Protein AF-A0A9P7RMG6-F1 (afdb_monomer_lite)

Structure (mmCIF, N/CA/C/O backbone):
data_AF-A0A9P7RMG6-F1
#
_entry.id   AF-A0A9P7RMG6-F1
#
loop_
_atom_site.group_PDB
_atom_site.id
_atom_site.type_symbol
_atom_site.label_atom_id
_atom_site.label_alt_id
_atom_site.label_comp_id
_atom_site.label_asym_id
_atom_site.label_entity_id
_atom_site.label_seq_id
_atom_site.pdbx_PDB_ins_code
_atom_site.Cartn_x
_atom_site.Cartn_y
_atom_site.Cartn_z
_atom_site.occupancy
_atom_site.B_iso_or_equiv
_atom_site.auth_seq_id
_atom_site.auth_comp_id
_atom_site.auth_asym_id
_atom_site.auth_atom_id
_atom_site.pdbx_PDB_model_num
ATOM 1 N N . MET A 1 1 ? -16.225 4.303 -8.949 1.00 44.25 1 MET A N 1
ATOM 2 C CA . MET A 1 1 ? -15.915 4.286 -7.503 1.00 44.25 1 MET A CA 1
ATOM 3 C C . MET A 1 1 ? -15.140 5.556 -7.147 1.00 44.25 1 MET A C 1
ATOM 5 O O . MET A 1 1 ? -14.118 5.802 -7.770 1.00 44.25 1 MET A O 1
ATOM 9 N N . LYS A 1 2 ? -15.652 6.438 -6.272 1.00 50.44 2 LYS A N 1
ATOM 10 C CA . LYS A 1 2 ? -15.012 7.736 -5.944 1.00 50.44 2 LYS A CA 1
ATOM 11 C C . LYS A 1 2 ? -14.317 7.663 -4.578 1.00 50.44 2 LYS A C 1
ATOM 13 O O . LYS A 1 2 ? -14.870 8.121 -3.584 1.00 50.44 2 LYS A O 1
ATOM 18 N N . LEU A 1 3 ? -13.111 7.097 -4.546 1.00 56.81 3 LEU A N 1
ATOM 19 C CA . LEU A 1 3 ? -12.289 7.005 -3.329 1.00 56.81 3 LEU A CA 1
ATOM 20 C C . LEU A 1 3 ? -11.750 8.372 -2.858 1.00 56.81 3 LEU A C 1
ATOM 22 O O . LEU A 1 3 ? -11.488 8.577 -1.680 1.00 56.81 3 LEU A O 1
ATOM 26 N N . THR A 1 4 ? -11.647 9.355 -3.754 1.00 52.62 4 THR A N 1
ATOM 27 C CA . THR A 1 4 ? -11.017 10.670 -3.516 1.00 52.62 4 THR A CA 1
ATOM 28 C C . THR A 1 4 ? -11.851 11.663 -2.697 1.00 52.62 4 THR A C 1
ATOM 30 O O . THR A 1 4 ? -11.501 12.840 -2.598 1.00 52.62 4 THR A O 1
ATOM 33 N N . ARG A 1 5 ? -12.974 11.239 -2.103 1.00 56.62 5 ARG A N 1
ATOM 34 C CA . ARG A 1 5 ? -13.757 12.106 -1.210 1.00 56.62 5 ARG A CA 1
ATOM 35 C C . ARG A 1 5 ? -13.003 12.263 0.113 1.00 56.62 5 ARG A C 1
ATOM 37 O O . ARG A 1 5 ? -12.544 11.265 0.650 1.00 56.62 5 ARG A O 1
ATOM 44 N N . ALA A 1 6 ? -12.902 13.482 0.644 1.00 56.00 6 ALA A N 1
ATOM 45 C CA . ALA A 1 6 ? -12.320 13.723 1.968 1.00 56.00 6 ALA A CA 1
ATOM 46 C C . ALA A 1 6 ? -12.978 12.819 3.023 1.00 56.00 6 ALA A C 1
ATOM 48 O O . ALA A 1 6 ? -14.196 12.640 2.972 1.00 56.00 6 ALA A O 1
ATOM 49 N N . TYR A 1 7 ? -12.201 12.305 3.980 1.00 54.94 7 TYR A N 1
ATOM 50 C CA . TYR A 1 7 ? -12.667 11.388 5.030 1.00 54.94 7 TYR A CA 1
ATOM 51 C C . TYR A 1 7 ? -13.986 11.848 5.692 1.00 54.94 7 TYR A C 1
ATOM 53 O O . TYR A 1 7 ? -14.951 11.092 5.741 1.00 54.94 7 TYR A O 1
ATOM 61 N N . LYS A 1 8 ? -14.123 13.141 6.028 1.00 54.81 8 LYS A N 1
ATOM 62 C CA . LYS A 1 8 ? -15.366 13.716 6.595 1.00 54.81 8 LYS A CA 1
ATOM 63 C C . LYS A 1 8 ? -16.610 13.536 5.710 1.00 54.81 8 LYS A C 1
ATOM 65 O O . LYS A 1 8 ? -17.715 13.406 6.216 1.00 54.81 8 LYS A O 1
ATOM 70 N N . LYS A 1 9 ? -16.441 13.496 4.385 1.00 56.16 9 LYS A N 1
ATOM 71 C CA . LYS A 1 9 ? -17.518 13.227 3.414 1.00 56.16 9 LYS A CA 1
ATOM 72 C C . LYS A 1 9 ? -17.766 11.729 3.198 1.00 56.16 9 LYS A C 1
ATOM 74 O O . LYS A 1 9 ? -18.762 11.372 2.568 1.00 56.16 9 LYS A O 1
ATOM 79 N N . ARG A 1 10 ? -16.861 10.860 3.666 1.00 62.66 10 ARG A N 1
ATOM 80 C CA . ARG A 1 10 ? -17.016 9.396 3.661 1.00 62.66 10 ARG A CA 1
ATOM 81 C C . ARG A 1 10 ? -17.826 8.889 4.861 1.00 62.66 10 ARG A C 1
ATOM 83 O O . ARG A 1 10 ? -18.364 7.794 4.777 1.00 62.66 10 ARG A O 1
ATOM 90 N N . LEU A 1 11 ? -17.974 9.705 5.905 1.00 54.84 11 LEU A N 1
ATOM 91 C CA . LEU A 1 11 ? -18.856 9.445 7.049 1.00 54.84 11 LEU A CA 1
ATOM 92 C C . LEU A 1 11 ? -20.318 9.874 6.812 1.00 54.84 11 LEU A C 1
ATOM 94 O O . LEU A 1 11 ? -21.179 9.631 7.653 1.00 54.84 11 LEU A O 1
ATOM 98 N N . GLU A 1 12 ? -20.630 10.516 5.678 1.00 56.16 12 GLU A N 1
ATOM 99 C CA . GLU A 1 12 ? -22.010 10.891 5.345 1.00 56.16 12 GLU A CA 1
ATOM 100 C C . GLU A 1 12 ? -22.912 9.638 5.245 1.00 56.16 12 GLU A C 1
ATOM 102 O O . GLU A 1 12 ? -22.470 8.604 4.733 1.00 56.16 12 GLU A O 1
ATOM 107 N N . PRO A 1 13 ? -24.202 9.707 5.636 1.00 54.06 13 PRO A N 1
ATOM 108 C CA . PRO A 1 13 ? -25.128 8.569 5.584 1.00 54.06 13 PRO A CA 1
ATOM 109 C C . PRO A 1 13 ? -25.289 7.939 4.192 1.00 54.06 13 PRO A C 1
ATOM 111 O O . PRO A 1 13 ? -25.734 6.800 4.082 1.00 54.06 13 PRO A O 1
ATOM 114 N N . THR A 1 14 ? -24.919 8.660 3.137 1.00 56.19 14 THR A N 1
ATOM 115 C CA . THR A 1 14 ? -24.984 8.236 1.732 1.00 56.19 14 THR A CA 1
ATOM 116 C C . THR A 1 14 ? -23.668 7.656 1.204 1.00 56.19 14 THR A C 1
ATOM 118 O O . THR A 1 14 ? -23.580 7.305 0.029 1.00 56.19 14 THR A O 1
ATOM 121 N N . SER A 1 15 ? -22.624 7.591 2.033 1.00 63.59 15 SER A N 1
ATOM 122 C CA . SER A 1 15 ? -21.319 7.057 1.653 1.00 63.59 15 SER A CA 1
ATOM 123 C C . SER A 1 15 ? -21.270 5.536 1.791 1.00 63.59 15 SER A C 1
ATOM 125 O O . SER A 1 15 ? -21.771 4.981 2.764 1.00 63.59 15 SER A O 1
ATOM 127 N N . ASN A 1 16 ? -20.605 4.872 0.846 1.00 64.62 16 ASN A N 1
ATOM 128 C CA . ASN A 1 16 ? -20.402 3.420 0.852 1.00 64.62 16 ASN A CA 1
ATOM 129 C C . ASN A 1 16 ? -19.138 2.985 1.626 1.00 64.62 16 ASN A C 1
ATOM 131 O O . ASN A 1 16 ? -18.818 1.808 1.627 1.00 64.62 16 ASN A O 1
ATOM 135 N N . LEU A 1 17 ? -18.397 3.914 2.247 1.00 74.06 17 LEU A N 1
ATOM 136 C CA . LEU A 1 17 ? -17.089 3.662 2.888 1.00 74.06 17 LEU A CA 1
ATOM 137 C C . LEU A 1 17 ? -17.099 4.022 4.385 1.00 74.06 17 LEU A C 1
ATOM 139 O O . LEU A 1 17 ? -16.193 4.699 4.874 1.00 74.06 17 LEU A O 1
ATOM 143 N N . LYS A 1 18 ? -18.186 3.675 5.080 1.00 76.75 18 LYS A N 1
ATOM 144 C CA . LYS A 1 18 ? -18.440 4.108 6.466 1.00 76.75 18 LYS A CA 1
ATOM 145 C C . LYS A 1 18 ? -17.660 3.323 7.515 1.00 76.75 18 LYS A C 1
ATOM 147 O O . LYS A 1 18 ? -17.384 3.879 8.569 1.00 76.75 18 LYS A O 1
ATOM 152 N N . ASN A 1 19 ? -17.356 2.061 7.242 1.00 83.56 19 ASN A N 1
ATOM 153 C CA . ASN A 1 19 ? -16.601 1.186 8.132 1.00 83.56 19 ASN A CA 1
ATOM 154 C C . ASN A 1 19 ? -15.261 0.808 7.491 1.00 83.56 19 ASN A C 1
ATOM 156 O O . ASN A 1 19 ? -15.040 1.061 6.299 1.00 83.56 19 ASN A O 1
ATOM 160 N N . LEU A 1 20 ? -14.376 0.245 8.312 1.00 86.75 20 LEU A N 1
ATOM 161 C CA . LEU A 1 20 ? -13.030 -0.124 7.904 1.00 86.75 20 LEU A CA 1
ATOM 162 C C . LEU A 1 20 ? -13.067 -1.227 6.844 1.00 86.75 20 LEU A C 1
ATOM 164 O O . LEU A 1 20 ? -12.488 -1.038 5.781 1.00 86.75 20 LEU A O 1
ATOM 168 N N . CYS A 1 21 ? -13.831 -2.298 7.062 1.00 88.12 21 CYS A N 1
ATOM 169 C CA . CYS A 1 21 ? -13.949 -3.413 6.115 1.00 88.12 21 CYS A CA 1
ATOM 170 C C . CYS A 1 21 ? -14.340 -2.961 4.686 1.00 88.12 21 CYS A C 1
ATOM 172 O O . CYS A 1 21 ? -13.616 -3.217 3.723 1.00 88.12 21 CYS A O 1
ATOM 174 N N . SER A 1 22 ? -15.410 -2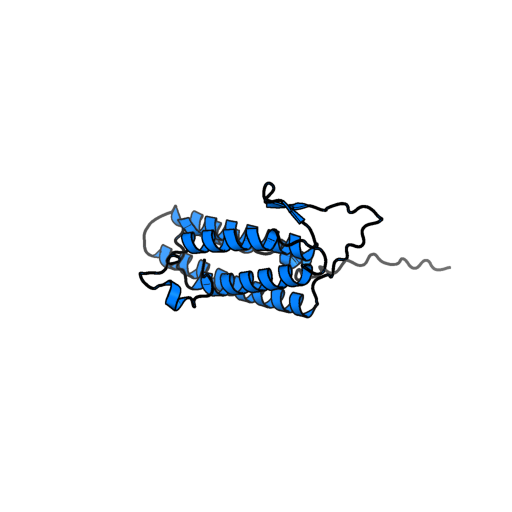.165 4.520 1.00 87.38 22 SER A N 1
ATOM 175 C CA . SER A 1 22 ? -15.800 -1.640 3.195 1.00 87.38 22 SER A CA 1
ATOM 176 C C . SER A 1 22 ? -14.758 -0.685 2.601 1.00 87.38 22 SER A C 1
ATOM 178 O O . SER A 1 22 ? -14.693 -0.522 1.381 1.00 87.38 22 SER A O 1
ATOM 180 N N . TYR A 1 23 ? -13.956 -0.019 3.438 1.00 89.94 23 TYR A N 1
ATOM 181 C CA . TYR A 1 23 ? -12.828 0.788 2.980 1.00 89.94 23 TYR A CA 1
ATOM 182 C C . TYR A 1 23 ? -11.652 -0.076 2.504 1.00 89.94 23 TYR A C 1
ATOM 184 O O . TYR A 1 23 ? -11.120 0.202 1.428 1.00 89.94 23 TYR A O 1
ATOM 192 N N . LEU A 1 24 ? -11.295 -1.132 3.241 1.00 92.19 24 LEU A N 1
ATOM 193 C CA . LEU A 1 24 ? -10.228 -2.071 2.887 1.00 92.19 24 LEU A CA 1
ATOM 194 C C . LEU A 1 24 ? -10.556 -2.845 1.608 1.00 92.19 24 LEU A C 1
ATOM 196 O O . LEU A 1 24 ? -9.724 -2.928 0.708 1.00 92.19 24 LEU A O 1
ATOM 200 N N . GLU A 1 25 ? -11.787 -3.333 1.450 1.00 90.88 25 GLU A N 1
ATOM 201 C CA . GLU A 1 25 ? -12.230 -3.998 0.215 1.00 90.88 25 GLU A CA 1
ATOM 202 C C . GLU A 1 25 ? -12.112 -3.057 -1.001 1.00 90.88 25 GLU A C 1
ATOM 204 O O . GLU A 1 25 ? -11.641 -3.415 -2.092 1.00 90.88 25 GLU A O 1
ATOM 209 N N . ALA A 1 26 ? -12.487 -1.797 -0.785 1.00 90.12 26 ALA A N 1
ATOM 210 C CA . ALA A 1 26 ? -12.423 -0.750 -1.783 1.00 90.12 26 ALA A CA 1
ATOM 211 C C . ALA A 1 26 ? -10.987 -0.403 -2.205 1.00 90.12 26 ALA A C 1
ATOM 213 O O . ALA A 1 26 ? -10.713 -0.238 -3.400 1.00 90.12 26 ALA A O 1
ATOM 214 N N . THR A 1 27 ? -10.070 -0.279 -1.246 1.00 93.19 27 THR A N 1
ATOM 215 C CA . THR A 1 27 ? -8.654 -0.001 -1.511 1.00 93.19 27 THR A CA 1
ATOM 216 C C . THR A 1 27 ? -7.920 -1.229 -2.034 1.00 93.19 27 THR A C 1
ATOM 218 O O . THR A 1 27 ? -7.052 -1.061 -2.884 1.00 93.19 27 THR A O 1
ATOM 221 N N . ARG A 1 28 ? -8.302 -2.450 -1.634 1.00 93.19 28 ARG A N 1
ATOM 222 C CA . ARG A 1 28 ? -7.764 -3.717 -2.167 1.00 93.19 28 ARG A CA 1
ATOM 223 C C . ARG A 1 28 ? -8.050 -3.847 -3.663 1.00 93.19 28 ARG A C 1
ATOM 225 O O . ARG A 1 28 ? -7.152 -4.132 -4.450 1.00 93.19 28 ARG A O 1
ATOM 232 N N . SER A 1 29 ? -9.269 -3.509 -4.086 1.00 92.31 29 SER A N 1
ATOM 233 C CA . SER A 1 29 ? -9.631 -3.451 -5.512 1.00 92.31 29 SER A CA 1
ATOM 234 C C . SER A 1 29 ? -8.786 -2.432 -6.291 1.00 92.31 29 SER A C 1
ATOM 236 O O . SER A 1 29 ? -8.393 -2.668 -7.436 1.00 92.31 29 SER A O 1
ATOM 238 N N . LEU A 1 30 ? -8.494 -1.282 -5.673 1.00 93.00 30 LEU A N 1
ATOM 239 C CA . LEU A 1 30 ? -7.647 -0.251 -6.272 1.00 93.00 30 LEU A CA 1
ATOM 240 C C . LEU A 1 30 ? -6.178 -0.692 -6.340 1.00 93.00 30 LEU A C 1
ATOM 242 O O . LEU A 1 30 ? -5.541 -0.477 -7.368 1.00 93.00 30 LEU A O 1
ATOM 246 N N . LEU A 1 31 ? -5.666 -1.334 -5.289 1.00 94.88 31 LEU A N 1
ATOM 247 C CA . LEU A 1 31 ? -4.326 -1.913 -5.242 1.00 94.88 31 LEU A CA 1
ATOM 248 C C . LEU A 1 31 ? -4.142 -2.933 -6.367 1.00 94.88 3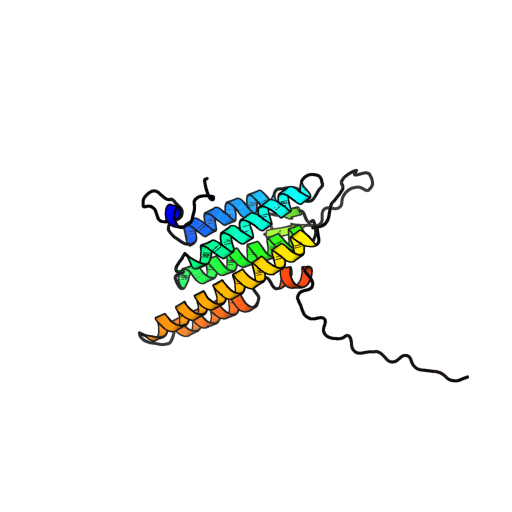1 LEU A C 1
ATOM 250 O O . LEU A 1 31 ? -3.217 -2.799 -7.165 1.00 94.88 31 LEU A O 1
ATOM 254 N N . ALA A 1 32 ? -5.081 -3.875 -6.500 1.00 93.69 32 ALA A N 1
ATOM 255 C CA . ALA A 1 3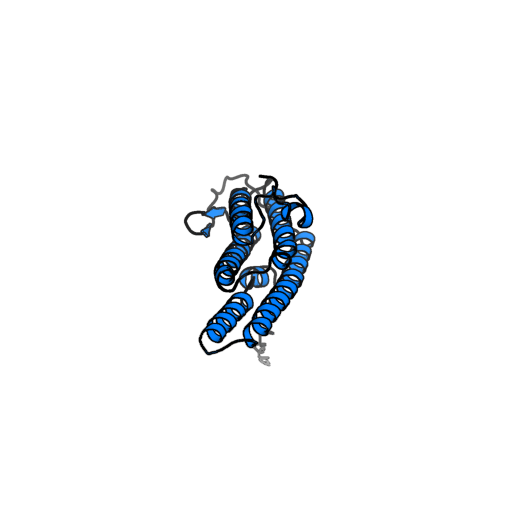2 ? -5.074 -4.866 -7.570 1.00 93.69 32 ALA A CA 1
ATOM 256 C C . ALA A 1 32 ? -5.023 -4.202 -8.954 1.00 93.69 32 ALA A C 1
ATOM 258 O O . ALA A 1 32 ? -4.212 -4.586 -9.791 1.00 93.69 32 ALA A O 1
ATOM 259 N N . MET A 1 33 ? -5.825 -3.157 -9.186 1.00 94.44 33 MET A N 1
ATOM 260 C CA . MET A 1 33 ? -5.808 -2.415 -10.451 1.00 94.44 33 MET A CA 1
ATOM 261 C C . MET A 1 33 ? -4.472 -1.697 -10.711 1.00 94.44 33 MET A C 1
ATOM 263 O O . MET A 1 33 ? -3.978 -1.736 -11.836 1.00 94.44 33 MET A O 1
ATOM 267 N N . ILE A 1 34 ? -3.862 -1.082 -9.692 1.00 95.69 34 ILE A N 1
ATOM 268 C CA . ILE A 1 34 ? -2.543 -0.435 -9.814 1.00 95.69 34 ILE A CA 1
ATOM 269 C C . ILE A 1 34 ? -1.461 -1.469 -10.143 1.00 95.69 34 ILE A C 1
ATOM 271 O O . ILE A 1 34 ? -0.582 -1.203 -10.962 1.00 95.69 34 ILE A O 1
ATOM 275 N N . LEU A 1 35 ? -1.529 -2.654 -9.537 1.00 95.00 35 LEU A N 1
ATOM 276 C CA . LEU A 1 35 ? -0.558 -3.728 -9.741 1.00 95.00 35 LEU A CA 1
ATOM 277 C C . LEU A 1 35 ? -0.634 -4.376 -11.128 1.00 95.00 35 LEU A C 1
ATOM 279 O O . LEU A 1 35 ? 0.359 -4.941 -11.578 1.00 95.00 35 LEU A O 1
ATOM 283 N N . GLN A 1 36 ? -1.757 -4.228 -11.836 1.00 94.00 36 GLN A N 1
ATOM 284 C CA . GLN A 1 36 ? -1.878 -4.615 -13.246 1.00 94.00 36 GLN A CA 1
ATOM 285 C C . GLN A 1 36 ? -1.191 -3.632 -14.212 1.00 94.00 36 GLN A C 1
ATOM 287 O O . GLN A 1 36 ? -1.072 -3.927 -15.401 1.00 94.00 36 GLN A O 1
ATOM 292 N N . ILE A 1 37 ? -0.734 -2.461 -13.746 1.00 93.69 37 ILE A N 1
ATOM 293 C CA . ILE A 1 37 ? 0.051 -1.546 -14.584 1.00 93.69 37 ILE A CA 1
ATOM 294 C C . ILE A 1 37 ? 1.427 -2.189 -14.849 1.00 93.69 37 ILE A C 1
ATOM 296 O O . ILE A 1 37 ? 2.116 -2.551 -13.892 1.00 93.69 37 ILE A O 1
ATOM 300 N N . PRO A 1 38 ? 1.871 -2.315 -16.115 1.00 91.12 38 PRO A N 1
ATOM 301 C CA . PRO A 1 38 ? 3.141 -2.966 -16.426 1.00 91.12 38 PRO A CA 1
ATOM 302 C C . PRO A 1 38 ? 4.351 -2.267 -15.773 1.00 91.12 38 PRO A C 1
ATOM 304 O O . PRO A 1 38 ? 4.384 -1.034 -15.735 1.00 91.12 38 PRO A O 1
ATOM 307 N N . PRO A 1 39 ? 5.379 -3.014 -15.317 1.00 91.69 39 PRO A N 1
ATOM 308 C CA . PRO A 1 39 ? 6.636 -2.461 -14.794 1.00 91.69 39 PRO A CA 1
ATOM 309 C C . PRO A 1 39 ? 7.594 -1.958 -15.892 1.00 91.69 39 PRO A C 1
ATOM 311 O O . PRO A 1 39 ? 8.795 -1.866 -15.661 1.00 91.69 39 PRO A O 1
ATOM 314 N N . PHE A 1 40 ? 7.086 -1.670 -17.092 1.00 91.06 40 PHE A N 1
ATOM 315 C CA . PHE A 1 40 ? 7.880 -1.252 -18.245 1.00 91.06 40 PHE A CA 1
ATOM 316 C C . PHE A 1 40 ? 7.518 0.176 -18.652 1.00 91.06 40 PHE A C 1
ATOM 318 O O . PHE A 1 40 ? 6.372 0.621 -18.521 1.00 91.06 40 PHE A O 1
ATOM 325 N N . ASP A 1 41 ? 8.499 0.905 -19.169 1.00 88.62 41 ASP A N 1
ATOM 326 C CA . ASP A 1 41 ? 8.319 2.274 -19.625 1.00 88.62 41 ASP A CA 1
ATOM 327 C C . ASP A 1 41 ? 7.396 2.321 -20.853 1.00 88.62 41 ASP A C 1
ATOM 329 O O . ASP A 1 41 ? 7.455 1.441 -21.715 1.00 88.62 41 ASP A O 1
ATOM 333 N N . PRO A 1 42 ? 6.529 3.347 -20.956 1.00 89.56 42 PRO A N 1
ATOM 334 C CA . PRO A 1 42 ? 6.473 4.558 -20.124 1.00 89.56 42 PRO A CA 1
ATOM 335 C C . PRO A 1 42 ? 5.611 4.434 -18.849 1.00 89.56 42 PRO A C 1
ATOM 337 O O . PRO A 1 42 ? 5.410 5.422 -18.143 1.00 89.56 42 PRO A O 1
ATOM 340 N N . SER A 1 43 ? 5.057 3.255 -18.554 1.00 92.00 43 SER A N 1
ATOM 341 C CA . SER A 1 43 ? 4.058 3.064 -17.492 1.00 92.00 43 SER A CA 1
ATOM 342 C C . SER A 1 43 ? 4.642 2.917 -16.084 1.00 92.00 43 SER A C 1
ATOM 344 O O . SER A 1 43 ? 3.904 3.081 -15.111 1.00 92.00 43 SER A O 1
ATOM 346 N N . THR A 1 44 ? 5.951 2.697 -15.950 1.00 90.31 44 THR A N 1
ATOM 347 C CA . THR A 1 44 ? 6.631 2.522 -14.656 1.00 90.31 44 THR A CA 1
ATOM 348 C C . THR A 1 44 ? 6.365 3.675 -13.685 1.00 90.31 44 THR A C 1
ATOM 350 O O . THR A 1 44 ? 5.904 3.458 -12.566 1.00 90.31 44 THR A O 1
ATOM 353 N N . SER A 1 45 ? 6.556 4.924 -14.130 1.00 92.19 45 SER A N 1
ATOM 354 C CA . SER A 1 45 ? 6.323 6.110 -13.287 1.00 92.19 45 SER A CA 1
ATOM 355 C C . SER A 1 45 ? 4.852 6.259 -12.878 1.00 92.19 45 SER A C 1
ATOM 357 O O . SER A 1 45 ? 4.546 6.693 -11.763 1.00 92.19 45 SER A O 1
ATOM 359 N N . LEU A 1 46 ? 3.925 5.845 -13.750 1.00 94.25 46 LEU A N 1
ATOM 360 C CA . LEU A 1 46 ? 2.494 5.870 -13.464 1.00 94.25 46 LEU A CA 1
ATOM 361 C C . LEU A 1 46 ? 2.139 4.889 -12.340 1.00 94.25 46 LEU A C 1
ATOM 363 O O . LEU A 1 46 ? 1.432 5.267 -11.402 1.00 94.25 46 LEU A O 1
ATOM 367 N N . ARG A 1 47 ? 2.667 3.659 -12.413 1.00 95.06 47 ARG A N 1
ATOM 368 C CA . ARG A 1 47 ? 2.495 2.627 -11.382 1.00 95.06 47 ARG A CA 1
ATOM 369 C C . ARG A 1 47 ? 2.987 3.120 -10.024 1.00 95.06 47 ARG A C 1
ATOM 371 O O . ARG A 1 47 ? 2.225 3.106 -9.058 1.00 95.06 47 ARG A O 1
ATOM 378 N N . THR A 1 48 ? 4.213 3.642 -9.976 1.00 95.12 48 THR A N 1
ATOM 379 C CA . THR A 1 48 ? 4.817 4.202 -8.758 1.00 95.12 48 THR A CA 1
ATOM 380 C C . THR A 1 48 ? 3.994 5.356 -8.193 1.00 95.12 48 THR A C 1
ATOM 382 O O . THR A 1 48 ? 3.683 5.381 -7.003 1.00 95.12 48 THR A O 1
ATOM 385 N N . THR A 1 49 ? 3.578 6.300 -9.043 1.00 95.38 49 THR A N 1
ATOM 386 C CA . THR A 1 49 ? 2.805 7.474 -8.614 1.00 95.38 49 THR A CA 1
ATOM 387 C C . THR A 1 49 ? 1.459 7.083 -8.011 1.00 95.38 49 THR A C 1
ATOM 389 O O . THR A 1 49 ? 1.059 7.634 -6.980 1.00 95.38 49 THR A O 1
ATOM 392 N N . PHE A 1 50 ? 0.744 6.141 -8.631 1.00 96.00 50 PHE A N 1
ATOM 393 C CA . PHE A 1 50 ? -0.530 5.679 -8.091 1.00 96.00 50 PHE A CA 1
ATOM 394 C C . PHE A 1 50 ? -0.359 4.907 -6.787 1.00 96.00 50 PHE A C 1
ATOM 396 O O . PHE A 1 50 ? -1.151 5.133 -5.871 1.00 96.00 50 PHE A O 1
ATOM 403 N N . LEU A 1 51 ? 0.673 4.068 -6.666 1.00 96.56 51 LEU A N 1
ATOM 404 C CA . LEU A 1 51 ? 0.916 3.329 -5.430 1.00 96.56 51 LEU A CA 1
ATOM 405 C C . LEU A 1 51 ? 1.335 4.258 -4.279 1.00 96.56 51 LEU A C 1
ATOM 407 O O . LEU A 1 51 ? 0.796 4.141 -3.179 1.00 96.56 51 LEU A O 1
ATOM 411 N N . LEU A 1 52 ? 2.188 5.260 -4.542 1.00 96.56 52 LEU A N 1
ATOM 412 C CA . LEU A 1 52 ? 2.516 6.327 -3.581 1.00 96.56 52 LEU A CA 1
ATOM 413 C C . LEU A 1 52 ? 1.254 7.043 -3.092 1.00 96.56 52 LEU A C 1
ATOM 415 O O . LEU A 1 52 ? 1.095 7.309 -1.900 1.00 96.56 52 LEU A O 1
ATOM 419 N N . ARG A 1 53 ? 0.348 7.371 -4.020 1.00 94.81 53 ARG A N 1
ATOM 420 C CA . ARG A 1 53 ? -0.908 8.045 -3.688 1.00 94.81 53 ARG A CA 1
ATOM 421 C C . ARG A 1 53 ? -1.822 7.160 -2.849 1.00 94.81 53 ARG A C 1
ATOM 423 O O . ARG A 1 53 ? -2.365 7.650 -1.866 1.00 94.81 53 ARG A O 1
ATOM 430 N N . LEU A 1 54 ? -1.989 5.894 -3.231 1.00 94.56 54 LEU A N 1
ATOM 431 C CA . LEU A 1 54 ? -2.797 4.941 -2.476 1.00 94.56 54 LEU A CA 1
ATOM 432 C C . LEU A 1 54 ? -2.251 4.770 -1.056 1.00 94.56 54 LEU A C 1
ATOM 434 O O . LEU A 1 54 ? -3.018 4.863 -0.108 1.00 94.56 54 LEU A O 1
ATOM 438 N N . THR A 1 55 ? -0.935 4.609 -0.922 1.00 95.50 55 THR A N 1
ATOM 439 C CA . THR A 1 55 ? -0.249 4.458 0.370 1.00 95.50 55 THR A CA 1
ATOM 440 C C . THR A 1 55 ? -0.512 5.658 1.274 1.00 95.50 55 THR A C 1
ATOM 442 O O . THR A 1 55 ? -0.965 5.496 2.401 1.00 95.50 55 THR A O 1
ATOM 445 N N . ASN A 1 56 ? -0.328 6.876 0.757 1.00 93.44 56 ASN A N 1
ATOM 446 C CA . ASN A 1 56 ? -0.650 8.092 1.500 1.00 93.44 56 ASN A CA 1
ATOM 447 C C . ASN A 1 56 ? -2.133 8.162 1.899 1.00 93.44 56 ASN A C 1
ATOM 449 O O . ASN A 1 56 ? -2.456 8.496 3.037 1.00 93.44 56 ASN A O 1
ATOM 453 N N . ASP A 1 57 ? -3.045 7.882 0.965 1.00 91.06 57 ASP A N 1
ATOM 454 C CA . ASP A 1 57 ? -4.486 7.949 1.228 1.00 91.06 57 ASP A CA 1
ATOM 455 C C . ASP A 1 57 ? -4.904 6.940 2.305 1.00 91.06 57 ASP A C 1
ATOM 457 O O . ASP A 1 57 ? -5.716 7.271 3.159 1.00 91.06 57 ASP A O 1
ATOM 461 N N . VAL A 1 58 ? -4.343 5.737 2.281 1.00 91.56 58 VAL A N 1
ATOM 462 C CA . VAL A 1 58 ? -4.623 4.662 3.236 1.00 91.56 58 VAL A CA 1
ATOM 463 C C . VAL A 1 58 ? -4.076 4.996 4.616 1.00 91.56 58 VAL A C 1
ATOM 465 O O . VAL A 1 58 ? -4.856 5.061 5.564 1.00 91.56 58 VAL A O 1
ATOM 468 N N . LEU A 1 59 ? -2.775 5.281 4.722 1.00 90.94 59 LEU A N 1
ATOM 469 C CA . LEU A 1 59 ? -2.121 5.536 6.010 1.00 90.94 59 LEU A CA 1
ATOM 470 C C . LEU A 1 59 ? -2.683 6.789 6.700 1.00 90.94 59 LEU A C 1
ATOM 472 O O . LEU A 1 59 ? -2.736 6.853 7.919 1.00 90.94 59 LEU A O 1
ATOM 476 N N . SER A 1 60 ? -3.194 7.758 5.933 1.00 88.50 60 SER A N 1
ATOM 477 C CA . SER A 1 60 ? -3.879 8.933 6.493 1.00 88.50 60 SER A CA 1
ATOM 478 C C . SER A 1 60 ? -5.357 8.714 6.833 1.00 88.50 60 SER A C 1
ATOM 480 O O . SER A 1 60 ? -5.935 9.519 7.565 1.00 88.50 60 SER A O 1
ATOM 482 N N . CYS A 1 61 ? -6.005 7.679 6.287 1.00 87.06 61 CYS A N 1
ATOM 483 C CA . CYS A 1 61 ? -7.436 7.435 6.490 1.00 87.06 61 CYS A CA 1
ATOM 484 C C . CYS A 1 61 ? -7.732 6.333 7.507 1.00 87.06 61 CYS A C 1
ATOM 486 O O . CYS A 1 61 ? -8.758 6.447 8.177 1.00 87.06 61 CYS A O 1
ATOM 488 N N . ILE A 1 62 ? -6.882 5.306 7.626 1.00 87.50 62 ILE A N 1
ATOM 489 C CA . ILE A 1 62 ? -7.056 4.218 8.605 1.00 87.50 62 ILE A CA 1
ATOM 490 C C . ILE A 1 62 ? -7.232 4.757 10.034 1.00 87.50 62 ILE A C 1
ATOM 492 O O . ILE A 1 62 ? -8.204 4.344 10.665 1.00 87.50 62 ILE A O 1
ATOM 496 N N . PRO A 1 63 ? -6.444 5.746 10.512 1.00 85.19 63 PRO A N 1
ATOM 497 C CA . PRO A 1 63 ? -6.617 6.297 11.862 1.00 85.19 63 PRO A CA 1
ATOM 498 C C . PRO A 1 63 ? -7.976 6.967 12.096 1.00 85.19 63 PRO A C 1
ATOM 500 O O . PRO A 1 63 ? -8.395 7.182 13.229 1.00 85.19 63 PRO A O 1
ATOM 503 N N . GLY A 1 64 ? -8.688 7.327 11.023 1.00 83.94 64 GLY A N 1
ATOM 504 C CA . GLY A 1 64 ? -10.051 7.834 11.120 1.00 83.94 64 GLY A CA 1
ATOM 505 C C . GLY A 1 64 ? -11.089 6.739 11.381 1.00 83.94 64 GLY A C 1
ATOM 506 O O . GLY A 1 64 ? -12.191 7.038 11.830 1.00 83.94 64 GLY A O 1
ATOM 507 N N . TYR A 1 65 ? -10.799 5.480 11.085 1.00 84.56 65 TYR A N 1
ATOM 508 C CA . TYR A 1 65 ? -11.674 4.374 11.461 1.00 84.56 65 TYR A CA 1
ATOM 509 C C . TYR A 1 65 ? -11.284 3.904 12.863 1.00 84.56 65 TYR A C 1
ATOM 511 O O . TYR A 1 65 ? -10.114 3.940 13.209 1.00 84.56 65 TYR A O 1
ATOM 519 N N . THR A 1 66 ? -12.240 3.479 13.685 1.00 82.12 66 THR A N 1
ATOM 520 C CA . THR A 1 66 ? -11.938 2.807 14.958 1.00 82.12 66 THR A CA 1
ATOM 521 C C . THR A 1 66 ? -12.073 1.305 14.710 1.00 82.12 66 THR A C 1
ATOM 523 O O . THR A 1 66 ? -13.212 0.837 14.676 1.00 82.12 66 THR A O 1
ATOM 526 N N . PRO A 1 67 ? -10.972 0.572 14.440 1.00 82.06 67 PRO A N 1
ATOM 527 C CA . PRO A 1 67 ? -11.038 -0.861 14.219 1.00 82.06 67 PRO A CA 1
ATOM 528 C C . PRO A 1 67 ? -11.547 -1.554 15.474 1.00 82.06 67 PRO A C 1
ATOM 530 O O . PRO A 1 67 ? -11.142 -1.237 16.592 1.00 82.06 67 PRO A O 1
ATOM 533 N N . THR A 1 68 ? -12.431 -2.517 15.275 1.00 83.31 68 THR A N 1
ATOM 534 C CA . THR A 1 68 ? -12.738 -3.523 16.292 1.00 83.31 68 THR A CA 1
ATOM 535 C C . THR A 1 68 ? -11.641 -4.590 16.310 1.00 83.31 68 THR A C 1
ATOM 537 O O . THR A 1 68 ? -10.947 -4.771 15.312 1.00 83.31 68 THR A O 1
ATOM 540 N N . LEU A 1 69 ? -11.487 -5.327 17.417 1.00 80.31 69 LEU A N 1
ATOM 541 C CA . LEU A 1 69 ? -10.484 -6.403 17.522 1.00 80.31 69 LEU A CA 1
ATOM 542 C C . LEU A 1 69 ? -10.634 -7.464 16.415 1.00 80.31 69 LEU A C 1
ATOM 544 O O . LEU A 1 69 ? -9.641 -8.010 15.951 1.00 80.31 69 LEU A O 1
ATOM 548 N N . GLU A 1 70 ? -11.858 -7.699 15.941 1.00 82.31 70 GLU A N 1
ATOM 549 C CA . GLU A 1 70 ? -12.152 -8.629 14.843 1.00 82.31 70 GLU A CA 1
ATOM 550 C C . GLU A 1 70 ? -11.690 -8.110 13.467 1.00 82.31 70 GLU A C 1
ATOM 552 O O . GLU A 1 70 ? -11.409 -8.904 12.573 1.00 82.31 70 GLU A O 1
ATOM 557 N N . GLU A 1 71 ? -11.589 -6.789 13.283 1.00 86.38 71 GLU A N 1
ATOM 558 C CA . GLU A 1 71 ? -11.145 -6.157 12.029 1.00 86.38 71 GLU A CA 1
ATOM 559 C C . GLU A 1 71 ? -9.620 -5.975 11.965 1.00 86.38 71 GLU A C 1
ATOM 561 O O . GLU A 1 71 ? -9.076 -5.706 10.892 1.00 86.38 71 GLU A O 1
ATOM 566 N N . VAL A 1 72 ? -8.916 -6.114 13.094 1.00 86.81 72 VAL A N 1
ATOM 567 C CA . VAL A 1 72 ? -7.458 -5.943 13.156 1.00 86.81 72 VAL A CA 1
ATOM 568 C C . VAL A 1 72 ? -6.708 -6.956 12.279 1.00 86.81 72 VAL A C 1
ATOM 570 O O . VAL A 1 72 ? -5.844 -6.515 11.520 1.00 86.81 72 VAL A O 1
ATOM 573 N N . PRO A 1 73 ? -7.032 -8.266 12.287 1.00 87.50 73 PRO A N 1
ATOM 574 C CA . PRO A 1 73 ? -6.395 -9.220 11.380 1.00 87.50 73 PRO A CA 1
ATOM 575 C C . PRO A 1 73 ? -6.611 -8.863 9.905 1.00 87.50 73 PRO A C 1
ATOM 577 O O . PRO A 1 73 ? -5.671 -8.905 9.121 1.00 87.50 73 PRO A O 1
ATOM 580 N N . GLU A 1 74 ? -7.819 -8.425 9.527 1.00 89.75 74 GLU A N 1
ATOM 581 C CA . GLU A 1 74 ? -8.102 -8.018 8.143 1.00 89.75 74 GLU A CA 1
ATOM 582 C C . GLU A 1 74 ? -7.290 -6.779 7.731 1.00 89.75 74 GLU A C 1
ATOM 584 O O . GLU A 1 74 ? -6.835 -6.675 6.586 1.00 89.75 74 GLU A O 1
ATOM 589 N N . LEU A 1 75 ? -7.100 -5.834 8.657 1.00 91.44 75 LEU A N 1
ATOM 590 C CA . LEU A 1 75 ? -6.247 -4.670 8.449 1.00 91.44 75 LEU A CA 1
ATOM 591 C C . LEU A 1 75 ? -4.774 -5.068 8.294 1.00 91.44 75 LEU A C 1
ATOM 593 O O . LEU A 1 75 ? -4.115 -4.563 7.384 1.00 91.44 75 LEU A O 1
ATOM 597 N N . ALA A 1 76 ? -4.272 -5.956 9.154 1.00 90.69 76 ALA A N 1
ATOM 598 C CA . ALA A 1 76 ? -2.902 -6.456 9.088 1.00 90.69 76 ALA A CA 1
ATOM 599 C C . ALA A 1 76 ? -2.641 -7.184 7.760 1.00 90.69 76 ALA A C 1
ATOM 601 O O . ALA A 1 76 ? -1.698 -6.827 7.058 1.00 90.69 76 ALA A O 1
ATOM 602 N N . ASP A 1 77 ? -3.535 -8.092 7.352 1.00 91.19 77 ASP A N 1
ATOM 603 C CA . ASP A 1 77 ? -3.467 -8.788 6.059 1.00 91.19 77 ASP A CA 1
ATOM 604 C C . ASP A 1 77 ? -3.441 -7.798 4.884 1.00 91.19 77 ASP A C 1
ATOM 606 O O . ASP A 1 77 ? -2.666 -7.933 3.939 1.00 91.19 77 ASP A O 1
ATOM 610 N N . TRP A 1 78 ? -4.274 -6.755 4.939 1.00 94.06 78 TRP A N 1
ATOM 611 C CA . TRP A 1 78 ? -4.296 -5.727 3.900 1.00 94.06 78 TRP A CA 1
ATOM 612 C C . TRP A 1 78 ? -2.987 -4.916 3.844 1.00 94.06 78 TRP A C 1
ATOM 614 O O . TRP A 1 78 ? -2.539 -4.525 2.762 1.00 94.06 78 TRP A O 1
ATOM 624 N N . LEU A 1 79 ? -2.375 -4.625 4.994 1.00 94.50 79 LEU A N 1
ATOM 625 C CA . LEU A 1 79 ? -1.098 -3.911 5.051 1.00 94.50 79 LEU A CA 1
ATOM 626 C C . LEU A 1 79 ? 0.069 -4.806 4.607 1.00 94.50 79 LEU A C 1
ATOM 628 O O . LEU A 1 79 ? 0.994 -4.298 3.972 1.00 94.50 79 LEU A O 1
ATOM 632 N N . ASP A 1 80 ? -0.006 -6.116 4.856 1.00 93.06 80 ASP A N 1
ATOM 633 C CA . ASP A 1 80 ? 0.923 -7.111 4.308 1.00 93.06 80 ASP A CA 1
ATOM 634 C C . ASP A 1 80 ? 0.865 -7.140 2.773 1.00 93.06 80 ASP A C 1
ATOM 636 O O . ASP A 1 80 ? 1.897 -7.008 2.109 1.00 93.06 80 ASP A O 1
ATOM 640 N N . ASP A 1 81 ? -0.346 -7.173 2.197 1.00 93.88 81 ASP A N 1
ATOM 641 C CA . ASP A 1 81 ? -0.558 -7.058 0.747 1.00 93.88 81 ASP A CA 1
ATOM 642 C C . ASP A 1 81 ? 0.081 -5.772 0.189 1.00 93.88 81 ASP A C 1
ATOM 644 O O . ASP A 1 81 ? 0.680 -5.773 -0.892 1.00 93.88 81 ASP A O 1
ATOM 648 N N . LEU A 1 82 ? -0.046 -4.652 0.914 1.00 96.00 82 LEU A N 1
ATOM 649 C CA . LEU A 1 82 ? 0.535 -3.371 0.511 1.00 96.00 82 LEU A CA 1
ATOM 650 C C . LEU A 1 82 ? 2.071 -3.379 0.585 1.00 96.00 82 LEU A C 1
ATOM 652 O O . LEU A 1 82 ? 2.721 -2.825 -0.306 1.00 96.00 82 LEU A O 1
ATOM 656 N N . ASP A 1 83 ? 2.658 -3.991 1.613 1.00 95.56 83 ASP A N 1
ATOM 657 C CA . ASP A 1 83 ? 4.108 -4.176 1.723 1.00 95.56 83 ASP A CA 1
ATOM 658 C C . ASP A 1 83 ? 4.634 -5.043 0.573 1.00 95.56 83 ASP A C 1
ATOM 660 O O . ASP A 1 83 ? 5.539 -4.645 -0.167 1.00 95.56 83 ASP A O 1
ATOM 664 N N . GLN A 1 84 ? 3.991 -6.185 0.326 1.00 95.00 84 GLN A N 1
ATOM 665 C CA . GLN A 1 84 ? 4.341 -7.063 -0.786 1.00 95.00 84 GLN A CA 1
ATOM 666 C C . GLN A 1 84 ? 4.205 -6.343 -2.136 1.00 95.00 84 GLN A C 1
ATOM 668 O O . GLN A 1 84 ? 5.081 -6.460 -2.996 1.00 95.00 84 GLN A O 1
ATOM 673 N N . ALA A 1 85 ? 3.154 -5.542 -2.326 1.00 95.62 85 ALA A N 1
ATOM 674 C CA . ALA A 1 85 ? 2.966 -4.719 -3.517 1.00 95.62 85 ALA A CA 1
ATOM 675 C C . ALA A 1 85 ? 4.123 -3.733 -3.745 1.00 95.62 85 ALA A C 1
ATOM 677 O O . ALA A 1 85 ? 4.574 -3.563 -4.886 1.00 95.62 85 ALA A O 1
ATOM 678 N N . TRP A 1 86 ? 4.627 -3.104 -2.680 1.00 96.56 86 TRP A N 1
ATOM 679 C CA . TRP A 1 86 ? 5.780 -2.210 -2.755 1.00 96.56 86 TRP A CA 1
ATOM 680 C C . TRP A 1 86 ? 7.057 -2.935 -3.156 1.00 96.56 86 TRP A C 1
ATOM 682 O O . TRP A 1 86 ? 7.755 -2.448 -4.047 1.00 96.56 86 TRP A O 1
ATOM 692 N N . VAL A 1 87 ? 7.325 -4.117 -2.596 1.00 95.44 87 VAL A N 1
ATOM 693 C CA . VAL A 1 87 ? 8.469 -4.957 -2.995 1.00 95.44 87 VAL A CA 1
ATOM 694 C C . VAL A 1 87 ? 8.431 -5.250 -4.495 1.00 95.44 87 VAL A C 1
ATOM 696 O O . VAL A 1 87 ? 9.433 -5.080 -5.192 1.00 95.44 87 VAL A O 1
ATOM 699 N N . VAL A 1 88 ? 7.261 -5.622 -5.025 1.00 94.75 88 VAL A N 1
ATOM 700 C CA . VAL A 1 88 ? 7.090 -5.898 -6.461 1.00 94.75 88 VAL A CA 1
ATOM 701 C C . VAL A 1 88 ? 7.367 -4.657 -7.311 1.00 94.75 88 VAL A C 1
ATOM 703 O O . VAL A 1 88 ? 8.010 -4.761 -8.357 1.00 94.75 88 VAL A O 1
ATOM 706 N N . VAL A 1 89 ? 6.914 -3.477 -6.878 1.00 94.62 89 VAL A N 1
ATOM 707 C CA . VAL A 1 89 ? 7.172 -2.218 -7.596 1.00 94.62 89 VAL A CA 1
ATOM 708 C C . VAL 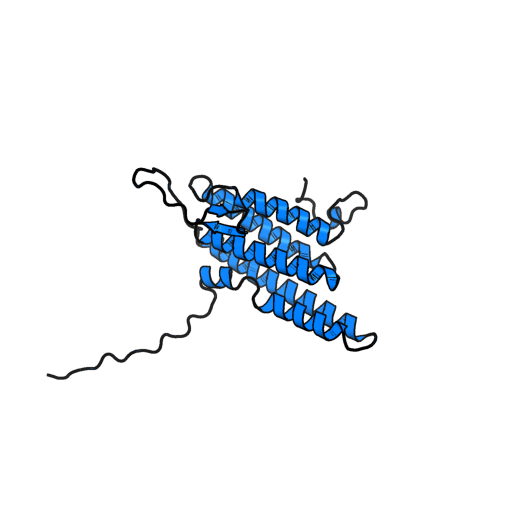A 1 89 ? 8.648 -1.825 -7.540 1.00 94.62 89 VAL A C 1
ATOM 710 O O . VAL A 1 89 ? 9.211 -1.463 -8.573 1.00 94.62 89 VAL A O 1
ATOM 713 N N . LEU A 1 90 ? 9.290 -1.931 -6.375 1.00 93.94 90 LEU A N 1
ATOM 714 C CA . LEU A 1 90 ? 10.705 -1.592 -6.192 1.00 93.94 90 LEU A CA 1
ATOM 715 C C . LEU A 1 90 ? 11.623 -2.502 -7.016 1.00 93.94 90 LEU A C 1
ATOM 717 O O . LEU A 1 90 ? 12.597 -2.021 -7.596 1.00 93.94 90 LEU A O 1
ATOM 721 N N . ARG A 1 91 ? 11.264 -3.784 -7.135 1.00 92.62 91 ARG A N 1
ATOM 722 C CA . ARG A 1 91 ? 11.986 -4.779 -7.941 1.00 92.62 91 ARG A CA 1
ATOM 723 C C . ARG A 1 91 ? 11.593 -4.796 -9.420 1.00 92.62 91 ARG A C 1
ATOM 725 O O . ARG A 1 91 ? 12.105 -5.633 -10.158 1.00 92.62 91 ARG A O 1
ATOM 732 N N . LEU A 1 92 ? 10.698 -3.906 -9.865 1.00 92.00 92 LEU A N 1
ATOM 733 C CA . LEU A 1 92 ? 10.211 -3.838 -11.252 1.00 92.00 92 LEU A CA 1
ATOM 734 C C . LEU A 1 92 ? 9.606 -5.167 -11.752 1.00 92.00 92 LEU A C 1
ATOM 736 O O . LEU A 1 92 ? 9.738 -5.540 -12.916 1.00 92.00 92 LEU A O 1
ATOM 740 N N . GLN A 1 93 ? 8.921 -5.888 -10.865 1.00 93.12 93 GLN A N 1
ATOM 741 C CA . GLN A 1 93 ? 8.320 -7.188 -11.156 1.00 93.12 93 GLN A CA 1
ATOM 742 C C . GLN A 1 93 ? 6.874 -7.058 -11.650 1.00 93.12 93 GLN A C 1
ATOM 744 O O . GLN A 1 93 ? 6.171 -6.073 -11.379 1.00 93.12 93 GLN A O 1
ATOM 749 N N . VAL A 1 94 ? 6.404 -8.076 -12.371 1.00 91.81 94 VAL A N 1
ATOM 750 C CA . VAL A 1 94 ? 4.985 -8.205 -12.729 1.00 91.81 94 VAL A CA 1
ATOM 751 C C . VAL A 1 94 ? 4.244 -8.821 -11.549 1.00 91.81 94 VAL A C 1
ATOM 753 O O . VAL A 1 94 ? 4.761 -9.721 -10.899 1.00 91.81 94 VAL A O 1
ATOM 756 N N . TRP A 1 95 ? 3.050 -8.320 -11.245 1.00 93.19 95 TRP A N 1
ATOM 757 C CA . TRP A 1 95 ? 2.216 -8.889 -10.190 1.00 93.19 95 TRP A CA 1
ATOM 758 C C . TRP A 1 95 ? 1.427 -10.095 -10.703 1.00 93.19 95 TRP A C 1
ATOM 760 O O . TRP A 1 95 ? 0.680 -9.962 -11.676 1.00 93.19 95 TRP A O 1
ATOM 770 N N . ASP A 1 96 ? 1.543 -11.236 -10.025 1.00 90.06 96 ASP A N 1
ATOM 771 C CA . ASP A 1 96 ? 0.656 -12.380 -10.226 1.00 90.06 96 ASP A CA 1
ATOM 772 C C . ASP A 1 96 ? -0.497 -12.338 -9.202 1.00 90.06 96 ASP A C 1
ATOM 774 O O . ASP A 1 96 ? -0.271 -12.563 -8.009 1.00 90.06 96 ASP A O 1
ATOM 778 N N . PRO A 1 97 ? -1.745 -12.071 -9.636 1.00 85.31 97 PRO A N 1
ATOM 779 C CA . PRO A 1 97 ? -2.894 -12.011 -8.739 1.00 85.31 97 PRO A CA 1
ATOM 780 C C . PRO A 1 97 ? -3.279 -13.369 -8.142 1.00 85.31 97 PRO A C 1
ATOM 782 O O . PRO A 1 97 ? -3.977 -13.388 -7.133 1.00 85.31 97 PRO A O 1
ATOM 785 N N . CYS A 1 98 ? -2.863 -14.488 -8.744 1.00 85.25 98 CYS A N 1
ATOM 786 C CA . CYS A 1 98 ? -3.131 -15.819 -8.200 1.00 85.25 98 CYS A CA 1
ATOM 787 C C . CYS A 1 98 ? -2.155 -16.176 -7.075 1.00 85.25 98 CYS A C 1
ATOM 789 O O . CYS A 1 98 ? -2.562 -16.809 -6.104 1.00 85.25 98 CYS A O 1
ATOM 791 N N . ALA A 1 99 ? -0.889 -15.772 -7.205 1.00 84.69 99 ALA A N 1
ATOM 792 C CA . ALA A 1 99 ? 0.139 -16.019 -6.198 1.00 84.69 99 ALA A CA 1
ATOM 793 C C . ALA A 1 99 ? 0.213 -14.932 -5.112 1.00 84.69 99 ALA A C 1
ATOM 795 O O . ALA A 1 99 ? 0.820 -15.170 -4.074 1.00 84.69 99 ALA A O 1
ATOM 796 N N . GLY A 1 100 ? -0.355 -13.743 -5.355 1.00 83.56 100 GLY A N 1
ATOM 797 C CA . GLY A 1 100 ? -0.217 -12.597 -4.449 1.00 83.56 100 GLY A CA 1
ATOM 798 C C . GLY A 1 100 ? 1.226 -12.088 -4.362 1.00 83.56 100 GLY A C 1
ATOM 799 O O . GLY A 1 100 ? 1.654 -11.591 -3.326 1.00 83.56 100 GLY A O 1
ATOM 800 N N . ALA A 1 101 ? 2.012 -12.271 -5.427 1.00 87.75 101 ALA A N 1
ATOM 801 C CA . ALA A 1 101 ? 3.452 -12.047 -5.398 1.00 87.75 101 ALA A CA 1
ATOM 802 C C . ALA A 1 101 ? 3.995 -11.524 -6.731 1.00 87.75 101 ALA A C 1
ATOM 804 O O . ALA A 1 101 ? 3.346 -11.575 -7.779 1.00 87.75 101 ALA A O 1
ATOM 805 N N . GLY A 1 102 ? 5.222 -11.008 -6.679 1.00 88.38 102 GLY A N 1
ATOM 806 C CA . GLY A 1 102 ? 5.951 -10.557 -7.856 1.00 88.38 102 GLY A CA 1
ATOM 807 C C . GLY A 1 102 ? 6.606 -11.714 -8.589 1.00 88.38 102 GLY A C 1
ATOM 808 O O . GLY A 1 102 ? 7.278 -12.546 -7.983 1.00 88.38 102 GLY A O 1
ATOM 809 N N . VAL A 1 103 ? 6.451 -11.731 -9.908 1.00 89.75 103 VAL A N 1
ATOM 810 C CA . VAL A 1 103 ? 7.082 -12.697 -10.802 1.00 89.75 103 VAL A CA 1
ATOM 811 C C . VAL A 1 103 ? 8.077 -11.964 -11.694 1.00 89.75 103 VAL A C 1
ATOM 813 O O . VAL A 1 103 ? 7.785 -10.907 -12.265 1.00 89.75 103 VAL A O 1
ATOM 816 N N . VAL A 1 104 ? 9.280 -12.528 -11.794 1.00 85.69 104 VAL A N 1
ATOM 817 C CA . VAL A 1 104 ? 10.294 -12.081 -12.751 1.00 85.69 104 VAL A CA 1
ATOM 818 C C . VAL A 1 104 ? 9.882 -12.590 -14.125 1.00 85.69 104 VAL A C 1
ATOM 820 O O . VAL A 1 104 ? 9.694 -13.788 -14.317 1.00 85.69 104 VAL A O 1
ATOM 823 N N . VAL A 1 105 ? 9.708 -11.672 -15.070 1.00 81.75 105 VAL A N 1
ATOM 824 C CA . VAL A 1 105 ? 9.403 -12.017 -16.457 1.00 81.75 105 VAL A CA 1
ATOM 825 C C . VAL A 1 105 ? 10.694 -11.947 -17.255 1.00 81.75 105 VAL A C 1
ATOM 827 O O . VAL A 1 105 ? 11.264 -10.868 -17.414 1.00 81.75 105 VAL A O 1
ATOM 830 N N . ASP A 1 106 ? 11.131 -13.095 -17.767 1.00 77.56 106 ASP A N 1
ATOM 831 C CA . ASP A 1 106 ? 12.259 -13.169 -18.688 1.00 77.56 106 ASP A CA 1
ATOM 832 C C . ASP A 1 106 ? 11.853 -12.549 -20.025 1.00 77.56 106 ASP A C 1
ATOM 834 O O . ASP A 1 106 ? 11.046 -13.097 -20.782 1.00 77.56 106 ASP A O 1
ATOM 838 N N . LEU A 1 107 ? 12.395 -11.368 -20.310 1.00 74.81 107 LEU A N 1
ATOM 839 C CA . LEU A 1 107 ? 12.205 -10.726 -21.598 1.00 74.81 107 LEU A CA 1
ATOM 840 C C . LEU A 1 107 ? 13.189 -11.310 -22.621 1.00 74.81 107 LEU A C 1
ATOM 842 O O . LEU A 1 107 ? 14.372 -11.470 -22.308 1.00 74.81 107 LEU A O 1
ATOM 846 N N . PRO A 1 108 ? 12.745 -11.607 -23.856 1.00 77.75 108 PRO A N 1
ATOM 847 C CA . PRO A 1 108 ? 13.658 -12.015 -24.912 1.00 77.75 108 PRO A CA 1
ATOM 848 C C . PRO A 1 108 ? 14.683 -10.907 -25.180 1.00 77.75 108 PRO A C 1
ATOM 850 O O . PRO A 1 108 ? 14.340 -9.724 -25.129 1.00 77.75 108 PRO A O 1
ATOM 853 N N . ALA A 1 109 ? 15.924 -11.297 -25.490 1.00 73.25 109 ALA A N 1
ATOM 854 C CA . ALA A 1 109 ? 17.074 -10.395 -25.634 1.00 73.25 109 ALA A CA 1
ATOM 855 C C . ALA A 1 109 ? 16.873 -9.260 -26.661 1.00 73.25 109 ALA A C 1
ATOM 857 O O . ALA A 1 109 ? 17.533 -8.231 -26.565 1.00 73.25 109 ALA A O 1
ATOM 858 N N . ASP A 1 110 ? 15.934 -9.430 -27.594 1.00 77.12 110 ASP A N 1
ATOM 859 C CA . ASP A 1 110 ? 15.596 -8.461 -28.641 1.00 77.12 110 ASP A CA 1
ATOM 860 C C . ASP A 1 110 ? 14.455 -7.497 -28.245 1.00 77.12 110 ASP A C 1
ATOM 862 O O . ASP A 1 110 ? 13.904 -6.793 -29.091 1.00 77.12 110 ASP A O 1
ATOM 866 N N . SER A 1 111 ? 14.043 -7.476 -26.972 1.00 75.38 111 SER A N 1
ATOM 867 C CA . SER A 1 111 ? 12.956 -6.606 -26.507 1.00 75.38 111 SER A CA 1
ATOM 868 C C . SER A 1 111 ? 13.447 -5.179 -26.261 1.00 75.38 111 SER A C 1
ATOM 870 O O . SER A 1 111 ? 14.238 -4.941 -25.355 1.00 75.38 111 SER A O 1
ATOM 872 N N . ASP A 1 112 ? 12.867 -4.202 -26.960 1.00 80.00 112 ASP A N 1
ATOM 873 C CA . ASP A 1 112 ? 13.099 -2.761 -26.736 1.00 80.00 112 ASP A CA 1
ATOM 874 C C . ASP A 1 112 ? 12.470 -2.216 -25.430 1.00 80.00 112 ASP A C 1
ATOM 876 O O . ASP A 1 112 ? 12.329 -1.002 -25.238 1.00 80.00 112 ASP A O 1
ATOM 880 N N . LEU A 1 113 ? 12.056 -3.099 -24.518 1.00 82.81 113 LEU A N 1
ATOM 881 C CA . LEU A 1 113 ? 11.419 -2.721 -23.262 1.00 82.81 113 LEU A CA 1
ATOM 882 C C . LEU A 1 113 ? 12.458 -2.153 -22.299 1.00 82.81 113 LEU A C 1
ATOM 884 O O . LEU A 1 113 ? 13.447 -2.795 -21.955 1.00 82.81 113 LEU A O 1
ATOM 888 N N . LYS A 1 114 ? 12.203 -0.930 -21.841 1.00 85.06 114 LYS A N 1
ATOM 889 C CA . LYS A 1 114 ? 13.016 -0.247 -20.836 1.00 85.06 114 LYS A CA 1
ATOM 890 C C . LYS A 1 114 ? 12.273 -0.225 -19.515 1.00 85.06 114 LYS A C 1
ATOM 892 O O . LYS A 1 114 ? 11.045 -0.194 -19.490 1.00 85.06 114 LYS A O 1
ATOM 897 N N . THR A 1 115 ? 13.022 -0.210 -18.427 1.00 84.44 115 THR A N 1
ATOM 898 C CA . THR A 1 115 ? 12.477 -0.043 -17.083 1.00 84.44 115 THR A CA 1
ATOM 899 C C . THR A 1 115 ? 13.230 1.076 -16.391 1.00 84.44 115 THR A C 1
ATOM 901 O O . THR A 1 115 ? 14.453 1.005 -16.245 1.00 84.44 115 THR A O 1
ATOM 904 N N . SER A 1 116 ? 12.511 2.098 -15.946 1.00 87.38 116 SER A N 1
ATOM 905 C CA . SER A 1 116 ? 13.094 3.178 -15.160 1.00 87.38 116 SER A CA 1
ATOM 906 C C . SER A 1 116 ? 12.904 2.891 -13.670 1.00 87.38 116 SER A C 1
ATOM 908 O O . SER A 1 116 ? 11.762 2.858 -13.208 1.00 87.38 116 SER A O 1
ATOM 910 N N . PRO A 1 117 ? 13.980 2.682 -12.890 1.00 88.00 117 PRO A N 1
ATOM 911 C CA . PRO A 1 117 ? 13.845 2.487 -11.455 1.00 88.00 117 PRO A CA 1
ATOM 912 C C . PRO A 1 117 ? 13.315 3.759 -10.789 1.00 88.00 117 PRO A C 1
ATOM 914 O O . PRO A 1 117 ? 13.480 4.875 -11.285 1.00 88.00 117 PRO A O 1
ATOM 917 N N . MET A 1 118 ? 12.704 3.579 -9.623 1.00 92.19 118 MET A N 1
ATOM 918 C CA . MET A 1 118 ? 12.154 4.672 -8.830 1.00 92.19 118 MET A CA 1
ATOM 919 C C . MET A 1 118 ? 13.230 5.702 -8.456 1.00 92.19 118 MET A C 1
ATOM 921 O O . MET A 1 118 ? 14.329 5.350 -8.009 1.00 92.19 118 MET A O 1
ATOM 925 N N . SER A 1 119 ? 12.900 6.983 -8.617 1.00 92.75 119 SER A N 1
ATOM 926 C CA . SER A 1 119 ? 13.804 8.098 -8.335 1.00 92.75 119 SER A CA 1
ATOM 927 C C . SER A 1 119 ? 14.090 8.244 -6.838 1.00 92.75 119 SER A C 1
ATOM 929 O O . SER A 1 119 ? 13.306 7.827 -5.983 1.00 92.75 119 SER A O 1
ATOM 931 N N . GLN A 1 120 ? 15.197 8.909 -6.498 1.00 93.06 120 GLN A N 1
ATOM 932 C CA . GLN A 1 120 ? 15.551 9.161 -5.098 1.00 93.06 120 GLN A CA 1
ATOM 933 C C . GLN A 1 120 ? 14.467 9.959 -4.361 1.00 93.06 120 GLN A C 1
ATOM 935 O O . GLN A 1 120 ? 14.167 9.671 -3.208 1.00 93.06 120 GLN A O 1
ATOM 940 N N . THR A 1 121 ? 13.847 10.937 -5.024 1.00 94.25 121 THR A N 1
ATOM 941 C CA . THR A 1 121 ? 12.764 11.737 -4.437 1.00 94.25 121 THR A CA 1
ATOM 942 C C . THR A 1 121 ? 11.536 10.888 -4.124 1.00 94.25 121 THR A C 1
ATOM 944 O O . THR A 1 121 ? 10.950 11.038 -3.053 1.00 94.25 121 THR A O 1
ATOM 947 N N . GLU A 1 122 ? 11.158 9.975 -5.021 1.00 95.00 122 GLU A N 1
ATOM 948 C CA . GLU A 1 122 ? 10.071 9.027 -4.764 1.00 95.00 122 GLU A CA 1
ATOM 949 C C . GLU A 1 122 ? 10.428 8.100 -3.597 1.00 95.00 122 GLU A C 1
ATOM 951 O O . GLU A 1 122 ? 9.590 7.903 -2.719 1.00 95.00 122 GLU A O 1
ATOM 956 N N . LYS A 1 123 ? 11.671 7.591 -3.534 1.00 94.94 123 LYS A N 1
ATOM 957 C CA . LYS A 1 123 ? 12.150 6.749 -2.421 1.00 94.94 123 LYS A CA 1
ATOM 958 C C . LYS A 1 123 ? 12.045 7.478 -1.097 1.00 94.94 123 LYS A C 1
ATOM 960 O O . LYS A 1 123 ? 11.398 6.967 -0.191 1.00 94.94 123 LYS A O 1
ATOM 965 N N . THR A 1 124 ? 12.595 8.687 -1.004 1.00 95.00 124 THR A N 1
ATOM 966 C CA . THR A 1 124 ? 12.490 9.524 0.198 1.00 95.00 124 THR A CA 1
ATOM 967 C C . THR A 1 124 ? 11.034 9.767 0.587 1.00 95.00 124 THR A C 1
ATOM 969 O O . THR A 1 124 ? 10.693 9.661 1.761 1.00 95.00 124 THR A O 1
ATOM 972 N N . ARG A 1 125 ? 10.154 10.035 -0.384 1.00 95.50 125 ARG A N 1
ATOM 973 C CA . ARG A 1 125 ? 8.726 10.226 -0.115 1.00 95.50 125 ARG A CA 1
ATOM 974 C C . ARG A 1 125 ? 8.070 8.965 0.444 1.00 95.50 125 ARG A C 1
ATOM 976 O O . ARG A 1 125 ? 7.310 9.078 1.399 1.00 95.50 125 ARG A O 1
ATOM 983 N N . LEU A 1 126 ? 8.356 7.795 -0.127 1.00 96.44 126 LEU A N 1
ATOM 984 C CA . LEU A 1 126 ? 7.868 6.521 0.400 1.00 96.44 126 LEU A CA 1
ATOM 985 C C . LEU A 1 126 ? 8.361 6.309 1.833 1.00 96.44 126 LEU A C 1
ATOM 987 O O . LEU A 1 126 ? 7.545 6.019 2.700 1.00 96.44 126 LEU A O 1
ATOM 991 N N . LYS A 1 127 ? 9.651 6.565 2.103 1.00 94.88 127 LYS A N 1
ATOM 992 C CA . LYS A 1 127 ? 10.218 6.466 3.457 1.00 94.88 127 LYS A CA 1
ATOM 993 C C . LYS A 1 127 ? 9.413 7.268 4.474 1.00 94.88 127 LYS A C 1
ATOM 995 O O . LYS A 1 127 ? 8.987 6.732 5.488 1.00 94.88 127 LYS A O 1
ATOM 1000 N N . SER A 1 128 ? 9.179 8.544 4.177 1.00 95.19 128 SER A N 1
ATOM 1001 C CA . SER A 1 128 ? 8.441 9.431 5.075 1.00 95.19 128 SER A CA 1
ATOM 1002 C C . SER A 1 128 ? 6.990 8.996 5.285 1.00 95.19 128 SER A C 1
ATOM 1004 O O . SER A 1 128 ? 6.475 9.158 6.386 1.00 95.19 128 SER A O 1
ATOM 1006 N N . LEU A 1 129 ? 6.334 8.454 4.252 1.00 95.25 129 LEU A N 1
ATOM 1007 C CA . LEU A 1 129 ? 4.964 7.949 4.370 1.00 95.25 129 LEU A CA 1
ATOM 1008 C C . LEU A 1 129 ? 4.884 6.714 5.265 1.00 95.25 129 LEU A C 1
ATOM 1010 O O . LEU A 1 129 ? 3.978 6.644 6.085 1.00 95.25 129 LEU A O 1
ATOM 1014 N N . LEU A 1 130 ? 5.814 5.768 5.106 1.00 94.50 130 LEU A N 1
ATOM 1015 C CA . LEU A 1 130 ? 5.825 4.544 5.903 1.00 94.50 130 LEU A CA 1
ATOM 1016 C C . LEU A 1 130 ? 6.113 4.853 7.369 1.00 94.50 130 LEU A C 1
ATOM 1018 O O . LEU A 1 130 ? 5.329 4.450 8.214 1.00 94.50 130 LEU A O 1
ATOM 1022 N N . ILE A 1 131 ? 7.160 5.630 7.663 1.00 92.38 131 ILE A N 1
ATOM 1023 C CA . ILE A 1 131 ? 7.527 5.980 9.046 1.00 92.38 131 ILE A CA 1
ATOM 1024 C C . ILE A 1 131 ? 6.357 6.672 9.754 1.00 92.38 131 ILE A C 1
ATOM 1026 O O . ILE A 1 131 ? 5.881 6.179 10.769 1.00 92.38 131 ILE A O 1
ATOM 1030 N N . GLY A 1 132 ? 5.826 7.756 9.176 1.00 92.19 132 GLY A N 1
ATOM 1031 C CA . GLY A 1 132 ? 4.721 8.480 9.808 1.00 92.19 132 GLY A CA 1
ATOM 1032 C C . GLY A 1 132 ? 3.421 7.671 9.870 1.00 92.19 132 GLY A C 1
ATOM 1033 O O . GLY A 1 132 ? 2.644 7.829 10.802 1.00 92.19 132 GLY A O 1
ATOM 1034 N N . GLY A 1 133 ? 3.166 6.799 8.890 1.00 91.00 133 GLY A N 1
ATOM 1035 C CA . GLY A 1 133 ? 1.989 5.934 8.902 1.00 91.00 133 GLY A CA 1
ATOM 1036 C C . GLY A 1 133 ? 2.065 4.825 9.949 1.00 91.00 133 GLY A C 1
ATOM 1037 O O . GLY A 1 133 ? 1.055 4.546 10.584 1.00 91.00 133 GLY A O 1
ATOM 1038 N N . MET A 1 134 ? 3.241 4.224 10.147 1.00 89.75 134 MET A N 1
ATOM 1039 C CA . MET A 1 134 ? 3.465 3.203 11.177 1.00 89.75 134 MET A CA 1
ATOM 1040 C C . MET A 1 134 ? 3.332 3.799 12.577 1.00 89.75 134 MET A C 1
ATOM 1042 O O . MET A 1 134 ? 2.567 3.262 13.367 1.00 89.75 134 MET A O 1
ATOM 1046 N N . GLU A 1 135 ? 3.941 4.961 12.840 1.00 90.38 135 GLU A N 1
ATOM 1047 C CA . GLU A 1 135 ? 3.794 5.674 14.122 1.00 90.38 135 GLU A CA 1
ATOM 1048 C C . GLU A 1 135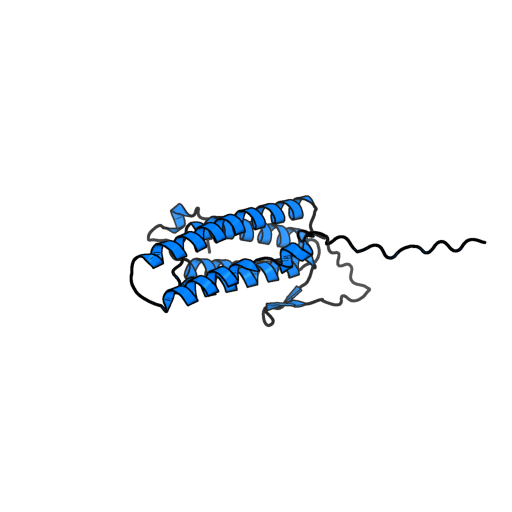 ? 2.314 5.927 14.470 1.00 90.38 135 GLU A C 1
ATOM 1050 O O . GLU A 1 135 ? 1.878 5.697 15.597 1.00 90.38 135 GLU A O 1
ATOM 1055 N N . MET A 1 136 ? 1.509 6.349 13.486 1.00 89.69 136 MET A N 1
ATOM 1056 C CA . MET A 1 136 ? 0.070 6.564 13.684 1.00 89.69 136 MET A CA 1
ATOM 1057 C C . MET A 1 136 ? -0.707 5.264 13.941 1.00 89.69 136 MET A C 1
ATOM 1059 O O . MET A 1 136 ? -1.680 5.275 14.695 1.00 89.69 136 MET A O 1
ATOM 1063 N N . LEU A 1 137 ? -0.328 4.161 13.288 1.00 88.31 137 LEU A N 1
ATOM 1064 C CA . LEU A 1 137 ? -0.966 2.856 13.486 1.00 88.31 137 LEU A CA 1
ATOM 1065 C C . LEU A 1 137 ? -0.609 2.265 14.853 1.00 88.31 137 LEU A C 1
ATOM 1067 O O . LEU A 1 137 ? -1.493 1.743 15.527 1.00 88.31 137 LEU A O 1
ATOM 1071 N N . GLU A 1 138 ? 0.645 2.388 15.282 1.00 87.00 138 GLU A N 1
ATOM 1072 C CA . GLU A 1 138 ? 1.108 1.958 16.605 1.00 87.00 138 GLU A CA 1
ATOM 1073 C C . GLU A 1 138 ? 0.348 2.684 17.723 1.00 87.00 138 GLU A C 1
ATOM 1075 O O . GLU A 1 138 ? -0.215 2.028 18.601 1.00 87.00 138 GLU A O 1
ATOM 1080 N N . GLU A 1 139 ? 0.228 4.016 17.642 1.00 87.62 139 GLU A N 1
ATOM 1081 C CA . GLU A 1 139 ? -0.560 4.817 18.596 1.00 87.62 139 GLU A CA 1
ATOM 1082 C C . GLU A 1 139 ? -2.027 4.350 18.646 1.00 87.62 139 GLU A C 1
ATOM 1084 O O . GLU A 1 139 ? -2.633 4.222 19.714 1.00 87.62 139 GLU A O 1
ATOM 1089 N N . GLN A 1 140 ? -2.608 4.046 17.482 1.00 85.75 140 GLN A N 1
ATOM 1090 C CA . GLN A 1 140 ? -3.977 3.552 17.384 1.00 85.75 140 GLN A CA 1
ATOM 1091 C C . GLN A 1 140 ? -4.148 2.161 18.018 1.00 85.75 140 GLN A C 1
ATOM 1093 O O . GLN A 1 140 ? -5.171 1.910 18.661 1.00 85.75 140 GLN A O 1
ATOM 1098 N N . MET A 1 141 ? -3.177 1.259 17.851 1.00 84.00 141 MET A N 1
ATOM 1099 C CA . MET A 1 141 ? -3.211 -0.074 18.465 1.00 84.00 141 MET A CA 1
ATOM 1100 C C . MET A 1 141 ? -3.019 -0.002 19.984 1.00 84.00 141 MET A C 1
ATOM 1102 O O . MET A 1 141 ? -3.712 -0.709 20.721 1.00 84.00 141 MET A O 1
ATOM 1106 N N . GLU A 1 142 ? -2.157 0.896 20.469 1.00 82.69 142 GLU A N 1
ATOM 1107 C CA . GLU A 1 142 ? -1.992 1.141 21.904 1.00 82.69 142 GLU A CA 1
ATOM 1108 C C . GLU A 1 142 ? -3.312 1.616 22.534 1.00 82.69 142 GLU A C 1
ATOM 1110 O O . GLU A 1 142 ? -3.729 1.085 23.568 1.00 82.69 142 GLU A O 1
ATOM 1115 N N . ALA A 1 143 ? -4.040 2.524 21.874 1.00 81.62 143 ALA A N 1
ATOM 1116 C CA . ALA A 1 143 ? -5.340 2.999 22.351 1.00 81.62 143 ALA A CA 1
ATOM 1117 C C . ALA A 1 143 ? -6.379 1.867 22.509 1.00 81.62 143 ALA A C 1
ATOM 1119 O O . ALA A 1 143 ? -7.071 1.801 23.528 1.00 81.62 143 ALA A O 1
ATOM 1120 N N . LEU A 1 144 ? -6.444 0.926 21.557 1.00 76.88 144 LEU A N 1
ATOM 1121 C CA . LEU A 1 144 ? -7.349 -0.232 21.639 1.00 76.88 144 LEU A CA 1
ATOM 1122 C C . LEU A 1 144 ? -7.007 -1.181 22.800 1.00 76.88 144 LEU A C 1
ATOM 1124 O O . LEU A 1 144 ? -7.898 -1.809 23.385 1.00 76.88 144 LEU A O 1
ATOM 1128 N N . SER A 1 145 ? -5.723 -1.273 23.159 1.00 70.00 145 SER A N 1
ATOM 1129 C CA . SER A 1 145 ? -5.264 -2.109 24.273 1.00 70.00 145 SER A CA 1
ATOM 1130 C C . SER A 1 145 ? -5.684 -1.562 25.645 1.00 70.00 145 SER A C 1
ATOM 1132 O O . SER A 1 145 ? -6.015 -2.334 26.548 1.00 70.00 145 SER A O 1
ATOM 1134 N N . VAL A 1 146 ? -5.743 -0.233 25.794 1.00 67.06 146 VAL A N 1
ATOM 1135 C CA . VAL A 1 146 ? -6.096 0.439 27.055 1.00 67.06 146 VAL A CA 1
ATOM 1136 C C . VAL A 1 146 ? -7.605 0.417 27.307 1.00 67.06 146 VAL A C 1
ATOM 1138 O O . VAL A 1 146 ? -8.025 0.155 28.437 1.00 67.06 146 VAL A O 1
ATOM 1141 N N . ASP A 1 147 ? -8.425 0.616 26.272 1.00 62.16 147 ASP A N 1
ATOM 1142 C CA . ASP A 1 147 ? -9.893 0.605 26.395 1.00 62.16 147 ASP A CA 1
ATOM 1143 C C . ASP A 1 147 ? -10.441 -0.773 26.818 1.00 62.16 147 ASP A C 1
ATOM 1145 O O . ASP A 1 147 ? -11.466 -0.870 27.499 1.00 62.16 147 ASP A O 1
ATOM 1149 N N . SER A 1 148 ? -9.712 -1.844 26.498 1.00 56.22 148 SER A N 1
ATOM 1150 C CA . SER A 1 148 ? -10.065 -3.227 26.847 1.00 56.22 148 SER A CA 1
ATOM 1151 C C . SER A 1 148 ? -9.808 -3.573 28.328 1.00 56.22 148 SER A C 1
ATOM 1153 O O . SER A 1 148 ? -10.394 -4.514 28.860 1.00 56.22 148 SER A O 1
ATOM 1155 N N . ASN A 1 149 ? -8.998 -2.787 29.051 1.00 53.94 149 ASN A N 1
ATOM 1156 C CA . ASN A 1 149 ? -8.654 -3.046 30.461 1.00 53.94 149 ASN A CA 1
ATOM 1157 C C . ASN A 1 149 ? -9.753 -2.644 31.475 1.00 53.94 149 ASN A C 1
ATOM 1159 O O . ASN A 1 149 ? -9.560 -2.781 32.685 1.00 53.94 149 ASN A O 1
ATOM 1163 N N . GLY A 1 150 ? -10.914 -2.164 31.009 1.00 55.97 150 GLY A N 1
ATOM 1164 C CA . GLY A 1 150 ? -12.041 -1.746 31.853 1.00 55.97 150 GLY A CA 1
ATOM 1165 C C . GLY A 1 150 ? -13.047 -2.842 32.245 1.00 55.97 150 GLY A C 1
ATOM 1166 O O . GLY A 1 150 ? -13.814 -2.627 33.186 1.00 55.97 150 GLY A O 1
ATOM 1167 N N . GLN A 1 151 ? -13.075 -4.006 31.575 1.00 46.00 151 GLN A N 1
ATOM 1168 C CA . GLN A 1 151 ? -14.011 -5.106 31.880 1.00 46.00 151 GLN A CA 1
ATOM 1169 C C . GLN A 1 151 ? -13.427 -6.509 31.576 1.00 46.00 151 GLN A C 1
ATOM 1171 O O . GLN A 1 151 ? -13.302 -6.892 30.428 1.00 46.00 151 GLN A O 1
ATOM 1176 N N . VAL A 1 152 ? -13.162 -7.281 32.642 1.00 43.19 152 VAL A N 1
ATOM 1177 C CA . VAL A 1 152 ? -13.231 -8.762 32.786 1.00 43.19 152 VAL A CA 1
ATOM 1178 C C . VAL A 1 152 ? -12.506 -9.684 31.762 1.00 43.19 152 VAL A C 1
ATOM 1180 O O . VAL A 1 152 ? -13.004 -9.978 30.685 1.00 43.19 152 VAL A O 1
ATOM 1183 N N . GLU A 1 153 ? -11.412 -10.285 32.260 1.00 42.88 153 GLU A N 1
ATOM 1184 C CA . GLU A 1 153 ? -10.892 -11.669 32.098 1.00 42.88 153 GLU A CA 1
ATOM 1185 C C . GLU A 1 153 ? -10.360 -12.204 30.742 1.00 42.88 153 GLU A C 1
ATOM 1187 O O . GLU A 1 153 ? -11.068 -12.763 29.910 1.00 42.88 153 GLU A O 1
ATOM 1192 N N . GLY A 1 154 ? -9.022 -12.240 30.646 1.00 49.00 154 GLY A N 1
ATOM 1193 C CA . GLY A 1 154 ? -8.231 -13.438 30.303 1.00 49.00 154 GLY A CA 1
ATOM 1194 C C . GLY A 1 154 ? -8.093 -13.839 28.831 1.00 49.00 154 GLY A C 1
ATOM 1195 O O . GLY A 1 154 ? -7.026 -14.309 28.445 1.00 49.00 154 GLY A O 1
ATOM 1196 N N . VAL A 1 155 ? -9.126 -13.644 28.011 1.00 52.00 155 VAL A N 1
ATOM 1197 C CA . VAL A 1 155 ? -9.129 -14.065 26.594 1.00 52.00 155 VAL A CA 1
ATOM 1198 C C . VAL A 1 155 ? -8.788 -12.898 25.660 1.00 52.00 155 VAL A C 1
ATOM 1200 O O . VAL A 1 155 ? -8.006 -13.064 24.730 1.00 52.00 155 VAL A O 1
ATOM 1203 N N . GLN A 1 156 ? -9.260 -11.687 25.972 1.00 53.25 156 GLN A N 1
ATOM 1204 C CA . GLN A 1 156 ? -9.058 -10.494 25.134 1.00 53.25 156 GLN A CA 1
ATOM 1205 C C . GLN A 1 156 ? -7.608 -9.981 25.127 1.00 53.25 156 GLN A C 1
ATOM 1207 O O . GLN A 1 156 ? -7.185 -9.352 24.163 1.00 53.25 156 GLN A O 1
ATOM 1212 N N . HIS A 1 157 ? -6.822 -10.284 26.168 1.00 53.94 157 HIS A N 1
ATOM 1213 C CA . HIS A 1 157 ? -5.417 -9.866 26.270 1.00 53.94 157 HIS A CA 1
ATOM 1214 C C . HIS A 1 157 ? -4.498 -10.607 25.285 1.00 53.94 157 HIS A C 1
ATOM 1216 O O . HIS A 1 157 ? -3.515 -10.046 24.808 1.00 53.94 157 HIS A O 1
ATOM 1222 N N . ALA A 1 158 ? -4.821 -11.862 24.954 1.00 56.09 158 ALA A N 1
ATOM 1223 C CA . ALA A 1 158 ? -4.066 -12.632 23.966 1.00 56.09 158 ALA A CA 1
ATOM 1224 C C . ALA A 1 158 ? -4.312 -12.109 22.539 1.00 56.09 158 ALA A C 1
ATOM 1226 O O . ALA A 1 158 ? -3.384 -12.024 21.736 1.00 56.09 158 ALA A O 1
ATOM 1227 N N . GLU A 1 159 ? -5.545 -11.697 22.239 1.00 60.75 159 GLU A N 1
ATOM 1228 C CA . GLU A 1 159 ? -5.909 -11.101 20.947 1.00 60.75 159 GLU A CA 1
ATOM 1229 C C . GLU A 1 159 ? -5.287 -9.706 20.761 1.00 60.75 159 GLU A C 1
ATOM 1231 O O . GLU A 1 159 ? -4.846 -9.366 19.669 1.00 60.75 159 GLU A O 1
ATOM 1236 N N . THR A 1 160 ? -5.148 -8.915 21.832 1.00 59.69 160 THR A N 1
ATOM 1237 C CA . THR A 1 160 ? -4.457 -7.610 21.760 1.00 59.69 160 THR A CA 1
ATOM 1238 C C . THR A 1 160 ? -2.942 -7.741 21.610 1.00 59.69 160 THR A C 1
ATOM 1240 O O . THR A 1 160 ? -2.333 -6.960 20.880 1.00 59.69 160 THR A O 1
ATOM 1243 N N . LEU A 1 161 ? -2.325 -8.734 22.258 1.00 59.34 161 LEU A N 1
ATOM 1244 C CA . LEU A 1 161 ? -0.896 -9.022 22.086 1.00 59.34 161 LEU A CA 1
ATOM 1245 C C . LEU A 1 161 ? -0.582 -9.499 20.662 1.00 59.34 161 LEU A C 1
ATOM 1247 O O . LEU A 1 161 ? 0.343 -8.984 20.044 1.00 59.34 161 LEU A O 1
ATOM 1251 N N . THR A 1 162 ? -1.391 -10.409 20.115 1.00 66.75 162 THR A N 1
ATOM 1252 C CA . THR A 1 162 ? -1.217 -10.900 18.734 1.00 66.75 162 THR A CA 1
ATOM 1253 C C . THR A 1 162 ? -1.468 -9.815 17.687 1.00 66.75 162 THR A C 1
ATOM 1255 O O . THR A 1 162 ? -0.753 -9.759 16.690 1.00 66.75 162 THR A O 1
ATOM 1258 N N . ALA A 1 163 ? -2.422 -8.910 17.931 1.00 67.06 163 ALA A N 1
ATOM 1259 C CA . ALA A 1 163 ? -2.611 -7.716 17.116 1.00 67.06 163 ALA A CA 1
ATOM 1260 C C . ALA A 1 163 ? -1.340 -6.860 17.079 1.00 67.06 163 ALA A C 1
ATOM 1262 O O . ALA A 1 163 ? -0.831 -6.598 15.999 1.00 67.06 163 ALA A O 1
ATOM 1263 N N . SER A 1 164 ? -0.793 -6.472 18.236 1.00 70.62 164 SER A N 1
ATOM 1264 C CA . SER A 1 164 ? 0.424 -5.649 18.296 1.00 70.62 164 SER A CA 1
ATOM 1265 C C . SER A 1 164 ? 1.636 -6.335 17.653 1.00 70.62 164 SER A C 1
ATOM 1267 O O . SER A 1 164 ? 2.404 -5.674 16.960 1.00 70.62 164 SER A O 1
ATOM 1269 N N . GLU A 1 165 ? 1.787 -7.651 17.826 1.00 75.19 165 GLU A N 1
ATOM 1270 C CA . GLU A 1 165 ? 2.838 -8.435 17.164 1.00 75.19 165 GLU A CA 1
ATOM 1271 C C . GLU A 1 165 ? 2.716 -8.406 15.634 1.00 75.19 165 GLU A C 1
ATOM 1273 O O . GLU A 1 165 ? 3.734 -8.283 14.955 1.00 75.19 165 GLU A O 1
ATOM 1278 N N . ALA A 1 166 ? 1.496 -8.436 15.088 1.00 72.94 166 ALA A N 1
ATOM 1279 C CA . ALA A 1 166 ? 1.268 -8.383 13.643 1.00 72.94 166 ALA A CA 1
ATOM 1280 C C . ALA A 1 166 ? 1.736 -7.063 12.998 1.00 72.94 166 ALA A C 1
ATOM 1282 O O . ALA A 1 166 ? 2.087 -7.053 11.819 1.00 72.94 166 ALA A O 1
ATOM 1283 N N . PHE A 1 167 ? 1.778 -5.957 13.753 1.00 81.12 167 PHE A N 1
ATOM 1284 C CA . PHE A 1 167 ? 2.255 -4.664 13.244 1.00 81.12 167 PHE A CA 1
ATOM 1285 C C . PHE A 1 167 ? 3.764 -4.444 13.429 1.00 81.12 167 PHE A C 1
ATOM 1287 O O . PHE A 1 167 ? 4.321 -3.591 12.744 1.00 81.12 167 PHE A O 1
ATOM 1294 N N . ASN A 1 168 ? 4.444 -5.217 14.285 1.00 80.25 168 ASN A N 1
ATOM 1295 C CA . ASN A 1 168 ? 5.880 -5.033 14.547 1.00 80.25 168 ASN A CA 1
ATOM 1296 C C . ASN A 1 168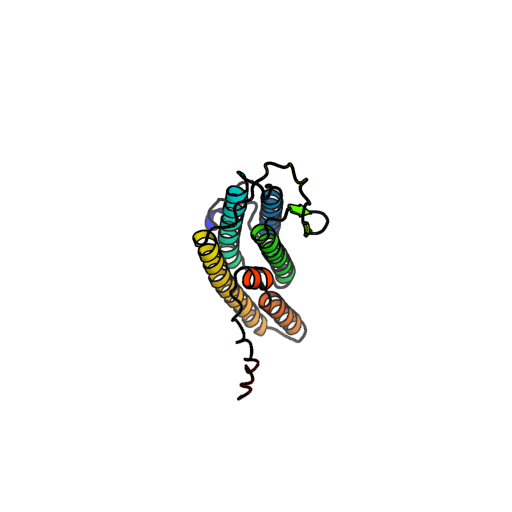 ? 6.760 -5.318 13.319 1.00 80.25 168 ASN A C 1
ATOM 1298 O O . ASN A 1 168 ? 7.795 -4.680 13.142 1.00 80.25 168 ASN A O 1
ATOM 1302 N N . ASP A 1 169 ? 6.342 -6.253 12.462 1.00 84.44 169 ASP A N 1
ATOM 1303 C CA . ASP A 1 169 ? 7.062 -6.609 11.232 1.00 84.44 169 ASP A CA 1
ATOM 1304 C C . ASP A 1 169 ? 6.486 -5.910 9.986 1.00 84.44 169 ASP A C 1
ATOM 1306 O O . ASP A 1 169 ? 6.853 -6.234 8.845 1.00 84.44 169 ASP A O 1
ATOM 1310 N N . LEU A 1 170 ? 5.591 -4.935 10.183 1.00 89.44 170 LEU A N 1
ATOM 1311 C CA . LEU A 1 170 ? 4.922 -4.244 9.093 1.00 89.44 170 LEU A CA 1
ATOM 1312 C C . LEU A 1 170 ? 5.920 -3.457 8.242 1.00 89.44 170 LEU A C 1
ATOM 1314 O O . LEU A 1 170 ? 6.784 -2.743 8.741 1.00 89.44 170 LEU A O 1
ATOM 1318 N N . PHE A 1 171 ? 5.790 -3.579 6.922 1.00 91.81 171 PHE A N 1
ATOM 1319 C CA . PHE A 1 171 ? 6.690 -2.949 5.956 1.00 91.81 171 PHE A CA 1
ATOM 1320 C C . PHE A 1 171 ? 8.170 -3.331 6.098 1.00 91.81 171 PHE A C 1
ATOM 1322 O O . PHE A 1 171 ? 9.032 -2.643 5.541 1.00 91.81 171 PHE A O 1
ATOM 1329 N N . SER A 1 172 ? 8.494 -4.420 6.800 1.00 92.19 172 SER A N 1
ATOM 1330 C CA . SER A 1 172 ? 9.874 -4.897 6.954 1.00 92.19 172 SER A CA 1
ATOM 1331 C C . SER A 1 172 ? 10.532 -5.177 5.598 1.00 92.19 172 SER A C 1
ATOM 1333 O O . SER A 1 172 ? 11.645 -4.703 5.351 1.00 92.19 172 SER A O 1
ATOM 1335 N N . ARG A 1 173 ? 9.814 -5.829 4.669 1.00 93.94 173 ARG A N 1
ATOM 1336 C CA . ARG A 1 173 ? 10.319 -6.136 3.317 1.00 93.94 173 ARG A CA 1
ATOM 1337 C C . ARG A 1 173 ? 10.588 -4.862 2.519 1.00 93.94 173 ARG A C 1
ATOM 1339 O O . ARG A 1 173 ? 11.658 -4.702 1.936 1.00 93.94 173 ARG A O 1
ATOM 1346 N N . THR A 1 174 ? 9.642 -3.923 2.510 1.00 94.44 174 THR A N 1
ATOM 1347 C CA . THR A 1 174 ? 9.829 -2.634 1.828 1.00 94.44 174 THR A CA 1
ATOM 1348 C C . THR A 1 174 ? 10.955 -1.812 2.456 1.00 94.44 174 THR A C 1
ATOM 1350 O O . THR A 1 174 ? 11.717 -1.155 1.745 1.00 94.44 174 THR A O 1
ATOM 1353 N N . SER A 1 175 ? 11.097 -1.851 3.780 1.00 91.81 175 SER A N 1
ATOM 1354 C CA . SER A 1 175 ? 12.149 -1.135 4.509 1.00 91.81 175 SER A CA 1
ATOM 1355 C C . SER A 1 175 ? 13.542 -1.678 4.188 1.00 91.81 175 SER A C 1
ATOM 1357 O O . SER A 1 175 ? 14.473 -0.889 3.995 1.00 91.81 175 SER A O 1
ATOM 1359 N N . GLU A 1 176 ? 13.682 -3.000 4.061 1.00 93.31 176 GLU A N 1
ATOM 1360 C CA . GLU A 1 176 ? 14.910 -3.656 3.602 1.00 93.31 176 GLU A CA 1
ATOM 1361 C C . GLU A 1 176 ? 15.271 -3.221 2.173 1.00 93.31 176 GLU A C 1
ATOM 1363 O O . GLU A 1 176 ? 16.374 -2.726 1.938 1.00 93.31 176 GLU A O 1
ATOM 1368 N N . GLU A 1 177 ? 14.315 -3.277 1.239 1.00 92.62 177 GLU A N 1
ATOM 1369 C CA . GLU A 1 177 ? 14.507 -2.844 -0.158 1.00 92.62 177 GLU A CA 1
ATOM 1370 C C . GLU A 1 177 ? 14.895 -1.363 -0.286 1.00 92.62 177 GLU A C 1
ATOM 1372 O O . GLU A 1 177 ? 15.616 -0.947 -1.199 1.00 92.62 177 GLU A O 1
ATOM 1377 N N . LEU A 1 178 ? 14.416 -0.531 0.638 1.00 90.50 178 LEU A N 1
ATOM 1378 C CA . LEU A 1 178 ? 14.734 0.891 0.680 1.00 90.50 178 LEU A CA 1
ATOM 1379 C C . LEU A 1 178 ? 16.038 1.199 1.433 1.00 90.50 178 LEU A C 1
ATOM 1381 O O . LEU A 1 178 ? 16.421 2.377 1.495 1.00 90.50 178 LEU A O 1
ATOM 1385 N N . GLY A 1 179 ? 16.709 0.193 2.004 1.00 87.56 179 GLY A N 1
ATOM 1386 C CA . GLY A 1 179 ? 17.911 0.361 2.820 1.00 87.56 179 GLY A CA 1
ATOM 1387 C C . GLY A 1 179 ? 17.645 1.217 4.059 1.00 87.56 179 GLY A C 1
ATOM 1388 O O . GLY A 1 179 ? 18.329 2.215 4.284 1.00 87.56 179 GLY A O 1
ATOM 1389 N N . MET A 1 180 ? 16.556 0.934 4.778 1.00 79.31 180 MET A N 1
ATOM 1390 C CA . MET A 1 180 ? 16.251 1.551 6.078 1.00 79.31 180 MET A CA 1
ATOM 1391 C C . MET A 1 180 ? 16.741 0.721 7.258 1.00 79.31 180 MET A C 1
ATOM 1393 O O . MET A 1 180 ? 16.944 1.277 8.332 1.00 79.31 180 MET A O 1
ATOM 1397 N N . ALA A 1 181 ? 16.908 -0.588 7.070 1.00 59.62 181 ALA A N 1
ATOM 1398 C CA . ALA A 1 181 ? 17.516 -1.434 8.081 1.00 59.62 181 ALA A CA 1
ATOM 1399 C C . ALA A 1 181 ? 18.963 -0.972 8.287 1.00 59.62 181 ALA A C 1
ATOM 1401 O O . ALA A 1 181 ? 19.711 -0.843 7.314 1.00 59.62 181 ALA A O 1
ATOM 1402 N N . GLU A 1 182 ? 19.337 -0.672 9.534 1.00 49.62 182 GLU A N 1
ATOM 1403 C CA . GLU A 1 182 ? 20.706 -0.289 9.867 1.00 49.62 182 GLU A CA 1
ATOM 1404 C C . GLU A 1 182 ? 21.684 -1.322 9.295 1.00 49.62 182 GLU A C 1
ATOM 1406 O O . GLU A 1 182 ? 21.575 -2.521 9.565 1.00 49.62 182 GLU A O 1
ATOM 1411 N N . GLU A 1 183 ? 22.658 -0.856 8.511 1.00 42.81 183 GLU A N 1
ATOM 1412 C CA . GLU A 1 183 ? 23.840 -1.645 8.193 1.00 42.81 183 GLU A CA 1
ATOM 1413 C C . GLU A 1 183 ? 24.487 -2.053 9.520 1.00 42.81 183 GLU A C 1
ATOM 1415 O O . GLU A 1 183 ? 25.182 -1.263 10.163 1.00 42.81 183 GLU A O 1
ATOM 1420 N N . LYS A 1 184 ? 24.282 -3.303 9.952 1.00 38.28 184 LYS A N 1
ATOM 1421 C CA . LYS A 1 184 ? 25.167 -3.901 10.951 1.00 38.28 184 LYS A CA 1
ATOM 1422 C C . LYS A 1 184 ? 26.586 -3.763 10.395 1.00 38.28 184 LYS A C 1
ATOM 1424 O O . LYS A 1 184 ? 26.832 -4.264 9.294 1.00 38.28 184 LYS A O 1
ATOM 1429 N N . PRO A 1 185 ? 27.521 -3.110 11.109 1.00 39.50 185 PRO A N 1
ATOM 1430 C CA . PRO A 1 185 ? 28.876 -2.957 10.618 1.00 39.50 185 PRO A CA 1
ATOM 1431 C C . PRO A 1 185 ? 29.460 -4.348 10.381 1.00 39.50 185 PRO A C 1
ATOM 1433 O O . PRO A 1 185 ? 29.625 -5.138 11.312 1.00 39.50 185 PRO A O 1
ATOM 1436 N N . SER A 1 186 ? 29.733 -4.644 9.109 1.00 41.34 186 SER A N 1
ATOM 1437 C CA . SER A 1 186 ? 30.463 -5.827 8.673 1.00 41.34 186 SER A CA 1
ATOM 1438 C C . SER A 1 186 ? 31.774 -5.875 9.448 1.00 41.34 186 SER A C 1
ATOM 1440 O O . SER A 1 186 ? 32.654 -5.037 9.245 1.00 41.34 186 SER A O 1
ATOM 1442 N N . SER A 1 187 ? 31.894 -6.837 10.363 1.00 41.75 187 SER A N 1
ATOM 1443 C CA . SER A 1 187 ? 33.121 -7.083 11.108 1.00 41.75 187 SER A CA 1
ATOM 1444 C C . SER A 1 187 ? 34.277 -7.239 10.125 1.00 41.75 187 SER A C 1
ATOM 1446 O O . SER A 1 187 ? 34.263 -8.123 9.265 1.00 41.75 187 SER A O 1
ATOM 1448 N N . ALA A 1 188 ? 35.254 -6.347 10.253 1.00 47.47 188 ALA A N 1
ATOM 1449 C CA . ALA A 1 188 ? 36.504 -6.369 9.524 1.00 47.47 188 ALA A CA 1
ATOM 1450 C C . ALA A 1 188 ? 37.146 -7.763 9.607 1.00 47.47 188 ALA A C 1
ATOM 1452 O O . ALA A 1 188 ? 37.433 -8.254 10.696 1.00 47.47 188 ALA A O 1
ATOM 1453 N N . THR A 1 189 ? 37.391 -8.386 8.455 1.00 42.94 189 THR A N 1
ATOM 1454 C CA . THR A 1 189 ? 38.394 -9.448 8.361 1.00 42.94 189 THR A CA 1
ATOM 1455 C C . THR A 1 189 ? 39.722 -8.765 8.069 1.00 42.94 189 THR A C 1
ATOM 1457 O O . THR A 1 189 ? 39.898 -8.141 7.023 1.00 42.94 189 THR A O 1
ATOM 1460 N N . GLU A 1 190 ? 40.608 -8.829 9.060 1.00 42.16 190 GLU A N 1
ATOM 1461 C CA . GLU A 1 190 ? 41.973 -8.317 9.057 1.00 42.16 190 GLU A CA 1
ATOM 1462 C C . GLU A 1 190 ? 42.727 -8.682 7.773 1.00 42.16 190 GLU A C 1
ATOM 1464 O O . GLU A 1 190 ? 42.899 -9.850 7.421 1.00 42.16 190 GLU A O 1
ATOM 1469 N N . VAL A 1 191 ? 43.246 -7.655 7.099 1.00 44.16 191 VAL A N 1
ATOM 1470 C CA . VAL A 1 191 ? 44.302 -7.809 6.102 1.00 44.16 191 VAL A CA 1
ATOM 1471 C C . VAL A 1 191 ? 45.584 -8.145 6.860 1.00 44.16 191 VAL A C 1
ATOM 1473 O O . VAL A 1 191 ? 46.235 -7.272 7.435 1.00 44.16 191 VAL A O 1
ATOM 1476 N N . GLY A 1 192 ? 45.922 -9.434 6.885 1.00 45.97 192 GLY A N 1
ATOM 1477 C CA . GLY A 1 192 ? 47.192 -9.937 7.391 1.00 45.97 192 GLY A CA 1
ATOM 1478 C C . GLY A 1 192 ? 48.363 -9.354 6.602 1.00 45.97 192 GLY A C 1
ATOM 1479 O O . GLY A 1 192 ? 48.575 -9.671 5.434 1.00 45.97 192 GLY A O 1
ATOM 1480 N N . ILE A 1 193 ? 49.127 -8.494 7.269 1.00 46.91 193 ILE A N 1
ATOM 1481 C CA . ILE A 1 193 ? 50.441 -8.018 6.846 1.00 46.91 193 ILE A CA 1
ATOM 1482 C C . ILE A 1 193 ? 51.408 -9.209 6.911 1.00 46.91 193 ILE A C 1
ATOM 1484 O O . ILE A 1 193 ? 51.762 -9.661 7.998 1.00 46.91 193 ILE A O 1
ATOM 1488 N N . CYS A 1 194 ? 51.863 -9.708 5.761 1.00 47.28 194 CYS A N 1
ATOM 1489 C CA . CYS A 1 194 ? 53.069 -10.534 5.687 1.00 47.28 194 CYS A CA 1
ATOM 1490 C C . CYS A 1 194 ? 54.255 -9.643 5.307 1.00 47.28 194 CYS A C 1
ATOM 1492 O O . CYS A 1 194 ? 54.354 -9.165 4.178 1.00 47.28 194 CYS A O 1
ATOM 1494 N N . CYS A 1 195 ? 55.135 -9.422 6.284 1.00 45.25 195 CYS A N 1
ATOM 1495 C CA . CYS A 1 195 ? 56.466 -8.857 6.101 1.00 45.25 195 CYS A CA 1
ATOM 1496 C C . CYS A 1 195 ? 57.303 -9.727 5.148 1.00 45.25 195 CYS A C 1
ATOM 1498 O O . CYS A 1 195 ? 57.243 -10.957 5.224 1.00 45.25 195 CYS A O 1
ATOM 1500 N N . ALA A 1 196 ? 58.092 -9.069 4.299 1.00 58.44 196 ALA A N 1
ATOM 1501 C CA . ALA A 1 196 ? 59.201 -9.653 3.546 1.00 58.44 196 ALA A CA 1
ATOM 1502 C C . ALA A 1 196 ? 60.527 -9.393 4.272 1.00 58.44 196 ALA A C 1
ATOM 1504 O O . ALA A 1 196 ? 60.616 -8.345 4.957 1.00 58.44 196 ALA A O 1
#

Secondary structure (DSSP, 8-state):
--TTS-HHHHSSTT-S--SHHHHHHHHHHHHHHHHTS-SSTTSHHHHHHHHHHHHHHHHHHGGGS---TTTHHHHHHHHHHHHHHHHHHHTTPEEETTTTEEE-----TT------PPPHHHHHHHHHHHHHHHHHHHHHHHHHHHHGGGS--SSHHHHHHHHHHHHHTTTHHHHHHTT-S---------------

Radius of gyration: 20.8 Å; chains: 1; bounding box: 84×30×61 Å

Sequence (196 aa):
MKLTRAYKKRLEPTSNLKNLCSYLEATRSLLAMILQIPPFDPSTSLRTTFLLRLTNDVLSCIPGYTPTLEEVPELADWLDDLDQAWVVVLRLQVWDPCAGAGVVVDLPADSDLKTSPMSQTEKTRLKSLLIGGMEMLEEQMEALSVDSNGQVEGVQHAETLTASEAFNDLFSRTSEELGMAEEKPSSATEVGICCA

Foldseek 3Di:
DCLPDPLVVCCPPPHQNNAPVSVLVVLVVVLVVLLQQAQWPPRLVVSLVSLLVSLLSCLVNVLVHQDDLVCLVVVLVSLVLSLQSLLLSQVSFRADPVVSHGDDDDDPPPDPTHGDHDDPVSLVSVVVSVVVSLVSVLVSLVVNQVVVVPDDDDDVNVSSVVSNVSSVCGSVSVCVSSVVPDPPPDPDDDPDDDDD

pLDDT: mean 79.72, std 17.16, range [38.28, 96.56]

Organism: NCBI:txid181124